Protein AF-A0A6C0BMS4-F1 (afdb_monomer_lite)

Structure (mmCIF, N/CA/C/O backbone):
data_AF-A0A6C0BMS4-F1
#
_entry.id   AF-A0A6C0BMS4-F1
#
loop_
_atom_site.group_PDB
_atom_site.id
_atom_site.type_symbol
_atom_site.label_atom_id
_atom_site.label_alt_id
_atom_site.label_comp_id
_atom_site.label_asym_id
_atom_site.label_entity_id
_atom_site.label_seq_id
_atom_site.pdbx_PDB_ins_code
_atom_site.Cartn_x
_atom_site.Cartn_y
_atom_site.Cartn_z
_atom_site.occupancy
_atom_site.B_iso_or_equiv
_atom_site.auth_seq_id
_atom_site.auth_comp_id
_atom_site.auth_asym_id
_atom_site.auth_atom_id
_atom_site.pdbx_PDB_model_num
ATOM 1 N N . MET A 1 1 ? -3.080 29.570 -21.888 1.00 62.62 1 MET A N 1
ATOM 2 C CA . MET A 1 1 ? -2.506 29.713 -20.534 1.00 62.62 1 MET A CA 1
ATOM 3 C C . MET A 1 1 ? -2.560 28.338 -19.907 1.00 62.62 1 MET A C 1
ATOM 5 O O . MET A 1 1 ? -3.623 27.737 -19.985 1.00 62.62 1 MET A O 1
ATOM 9 N N . SER A 1 2 ? -1.445 27.821 -19.390 1.00 79.06 2 SER A N 1
ATOM 10 C CA . SER A 1 2 ? -1.466 26.581 -18.609 1.00 79.06 2 SER A CA 1
ATOM 11 C C . SER A 1 2 ? -2.164 26.835 -17.273 1.00 79.06 2 SER A C 1
ATOM 13 O O . SER A 1 2 ? -2.069 27.937 -16.723 1.00 79.06 2 SER A O 1
ATOM 15 N N . LEU A 1 3 ? -2.900 25.841 -16.778 1.00 85.25 3 LEU A N 1
ATOM 16 C CA . LEU A 1 3 ? -3.499 25.912 -15.448 1.00 85.25 3 LEU A CA 1
ATOM 17 C C . LEU A 1 3 ? -2.387 25.946 -14.376 1.00 85.25 3 LEU A C 1
ATOM 19 O O . LEU A 1 3 ? -1.331 25.338 -14.582 1.00 85.25 3 LEU A O 1
ATOM 23 N N . PRO A 1 4 ? -2.593 26.651 -13.248 1.00 90.62 4 PRO A N 1
ATOM 24 C CA . PRO A 1 4 ? -1.702 26.582 -12.090 1.00 90.62 4 PRO A CA 1
ATOM 25 C C . PRO A 1 4 ? -1.466 25.136 -11.640 1.00 90.62 4 PRO A C 1
ATOM 27 O O . PRO A 1 4 ? -2.403 24.338 -11.618 1.00 90.62 4 PRO A O 1
ATOM 30 N N . GLN A 1 5 ? -0.228 24.802 -11.270 1.00 86.62 5 GLN A N 1
ATOM 31 C CA . GLN A 1 5 ? 0.142 23.441 -10.864 1.00 86.62 5 GLN A CA 1
ATOM 32 C C . GLN A 1 5 ? -0.600 23.007 -9.595 1.00 86.62 5 GLN A C 1
ATOM 34 O O . GLN A 1 5 ? -0.975 21.846 -9.494 1.00 86.62 5 GLN A O 1
ATOM 39 N N . GLU A 1 6 ? -0.892 23.950 -8.696 1.00 81.38 6 GLU A N 1
ATOM 40 C CA . GLU A 1 6 ? -1.729 23.772 -7.505 1.00 81.38 6 GLU A CA 1
ATOM 41 C C . GLU A 1 6 ? -3.093 23.191 -7.888 1.00 81.38 6 GLU A C 1
ATOM 43 O O . GLU A 1 6 ? -3.509 22.166 -7.365 1.00 81.38 6 GLU A O 1
ATOM 48 N N . LEU A 1 7 ? -3.766 23.819 -8.857 1.00 75.62 7 LEU A N 1
ATOM 49 C CA . LEU A 1 7 ? -5.095 23.404 -9.304 1.00 75.62 7 LEU A CA 1
ATOM 50 C C . LEU A 1 7 ? -5.049 22.079 -10.062 1.00 75.62 7 LEU A C 1
ATOM 52 O O . LEU A 1 7 ? -5.976 21.282 -9.954 1.00 75.62 7 LEU A O 1
ATOM 56 N N . LEU A 1 8 ? -3.981 21.825 -10.821 1.00 80.06 8 LEU A N 1
ATOM 57 C CA . LEU A 1 8 ? -3.786 20.538 -11.486 1.00 80.06 8 LEU A CA 1
ATOM 58 C C . LEU A 1 8 ? -3.565 19.413 -10.467 1.00 80.06 8 LEU A C 1
ATOM 60 O O . LEU A 1 8 ? -4.180 18.356 -10.585 1.00 80.06 8 LEU A O 1
ATOM 64 N N . PHE A 1 9 ? -2.747 19.659 -9.445 1.00 76.25 9 PHE A N 1
ATOM 65 C CA . PHE A 1 9 ? -2.512 18.742 -8.333 1.00 76.25 9 PHE A CA 1
ATOM 66 C C . PHE A 1 9 ? -3.796 18.492 -7.537 1.00 76.25 9 PHE A C 1
ATOM 68 O O . PHE A 1 9 ? -4.100 17.345 -7.222 1.00 76.25 9 PHE A O 1
ATOM 75 N N . GLU A 1 10 ? -4.592 19.538 -7.295 1.00 67.94 10 GLU A N 1
ATOM 76 C CA . GLU A 1 10 ? -5.893 19.417 -6.638 1.00 67.94 10 GLU A CA 1
ATOM 77 C C . GLU A 1 10 ? -6.922 18.665 -7.494 1.00 67.94 10 GLU A C 1
ATOM 79 O O . GLU A 1 10 ? -7.690 17.851 -6.992 1.00 67.94 10 GLU A O 1
ATOM 84 N N . SER A 1 11 ? -6.939 18.887 -8.808 1.00 67.06 11 SER A N 1
ATOM 85 C CA . SER A 1 11 ? -7.838 18.160 -9.713 1.00 67.06 11 SER A CA 1
ATOM 86 C C . SER A 1 11 ? -7.509 16.668 -9.781 1.00 67.06 11 SER A C 1
ATOM 88 O O . SER A 1 11 ? -8.418 15.839 -9.821 1.00 67.06 11 SER A O 1
ATOM 90 N N . ALA A 1 12 ? -6.220 16.328 -9.685 1.00 66.81 12 ALA A N 1
ATOM 91 C CA . ALA A 1 12 ? -5.728 14.956 -9.657 1.00 66.81 12 ALA A CA 1
ATOM 92 C C . ALA A 1 12 ? -6.202 14.178 -8.409 1.00 66.81 12 ALA A C 1
ATOM 94 O O . ALA A 1 12 ? -6.084 12.960 -8.363 1.00 66.81 12 ALA A O 1
ATOM 95 N N . MET A 1 13 ? -6.768 14.863 -7.407 1.00 58.00 13 MET A N 1
ATOM 96 C CA . MET A 1 13 ? -7.369 14.244 -6.220 1.00 58.00 13 MET A CA 1
ATOM 97 C C . MET A 1 13 ? -8.725 13.584 -6.489 1.00 58.00 13 MET A C 1
ATOM 99 O O . MET A 1 13 ? -9.197 12.808 -5.662 1.00 58.00 13 MET A O 1
ATOM 103 N N . TYR A 1 14 ? -9.387 13.950 -7.588 1.00 57.97 14 TYR A N 1
ATOM 104 C CA . TYR A 1 14 ? -10.761 13.541 -7.896 1.00 57.97 14 TYR A CA 1
ATOM 105 C C . TYR A 1 14 ? -10.845 12.646 -9.140 1.00 57.97 14 TYR A C 1
ATOM 107 O O . TYR A 1 14 ? -11.939 12.412 -9.653 1.00 57.97 14 TYR A O 1
ATOM 115 N N . GLY A 1 15 ? -9.705 12.172 -9.649 1.00 59.16 15 GLY A N 1
ATOM 116 C CA . GLY A 1 15 ? -9.635 11.358 -10.856 1.00 59.16 15 GLY A CA 1
ATOM 117 C C . GLY A 1 15 ? -8.235 11.346 -11.456 1.00 59.16 15 GLY A C 1
ATOM 118 O O . GLY A 1 15 ? -7.237 11.231 -10.745 1.00 59.16 15 GLY A O 1
ATOM 119 N N . GLU A 1 16 ? -8.161 11.469 -12.777 1.00 61.59 16 GLU A N 1
ATOM 120 C CA . GLU A 1 16 ? -6.898 11.357 -13.496 1.00 61.59 16 GLU A CA 1
ATOM 121 C C . GLU A 1 16 ? -5.985 12.579 -13.284 1.00 61.59 16 GLU A C 1
ATOM 123 O O . GLU A 1 16 ? -6.417 13.735 -13.317 1.00 61.59 16 GLU A O 1
ATOM 128 N N . ALA A 1 17 ? -4.689 12.329 -13.094 1.00 67.56 17 ALA A N 1
ATOM 129 C CA . ALA A 1 17 ? -3.662 13.352 -13.069 1.00 67.56 17 ALA A CA 1
ATOM 130 C C . ALA A 1 17 ? -3.564 14.020 -14.442 1.00 67.56 17 ALA A C 1
ATOM 132 O O . ALA A 1 17 ? -3.258 13.384 -15.451 1.00 67.56 17 ALA A O 1
ATOM 133 N N . HIS A 1 18 ? -3.784 15.332 -14.470 1.00 76.94 18 HIS A N 1
ATOM 134 C CA . HIS A 1 18 ? -3.669 16.102 -15.700 1.00 76.94 18 HIS A CA 1
ATOM 135 C C . HIS A 1 18 ? -2.239 15.999 -16.272 1.00 76.94 18 HIS A C 1
ATOM 137 O O . HIS A 1 18 ? -1.277 16.137 -15.510 1.00 76.94 18 HIS A O 1
ATOM 143 N N . PRO A 1 19 ? -2.054 15.827 -17.596 1.00 77.19 19 PRO A N 1
ATOM 144 C CA . PRO A 1 19 ? -0.730 15.638 -18.201 1.00 77.19 19 PRO A CA 1
ATOM 145 C C . PRO A 1 19 ? 0.236 16.803 -17.937 1.00 77.19 19 PRO A C 1
ATOM 147 O O . PRO A 1 19 ? 1.436 16.590 -17.784 1.00 77.19 19 PRO A O 1
ATOM 150 N N . ASP A 1 20 ? -0.293 18.023 -17.811 1.00 82.69 20 ASP A N 1
ATOM 151 C CA . ASP A 1 20 ? 0.502 19.221 -17.503 1.00 82.69 20 ASP A CA 1
ATOM 152 C C . ASP A 1 20 ? 0.971 19.309 -16.035 1.00 82.69 20 ASP A C 1
ATOM 154 O O . ASP A 1 20 ? 1.721 20.226 -15.691 1.00 82.69 20 ASP A O 1
ATOM 158 N N . LEU A 1 21 ? 0.536 18.406 -15.145 1.00 82.88 21 LEU A N 1
ATOM 159 C CA . LEU A 1 21 ? 1.024 18.351 -13.767 1.00 82.88 21 LEU A CA 1
ATOM 160 C C . LEU A 1 21 ? 2.456 17.810 -13.753 1.00 82.88 21 LEU A C 1
ATOM 162 O O . LEU A 1 21 ? 2.701 16.640 -14.047 1.00 82.88 21 LEU A O 1
ATOM 166 N N . SER A 1 22 ? 3.420 18.647 -13.393 1.00 85.62 22 SER A N 1
ATOM 167 C CA . SER A 1 22 ? 4.829 18.263 -13.401 1.00 85.62 22 SER A CA 1
ATOM 168 C C . SER A 1 22 ? 5.176 17.324 -12.244 1.00 85.62 22 SER A C 1
ATOM 170 O O . SER A 1 22 ? 4.766 17.537 -11.100 1.00 85.62 22 SER A O 1
ATOM 172 N N . ALA A 1 23 ? 6.004 16.312 -12.519 1.00 80.88 23 ALA A N 1
ATOM 173 C CA . ALA A 1 23 ? 6.568 15.459 -11.475 1.00 80.88 23 ALA A CA 1
ATOM 174 C C . ALA A 1 23 ? 7.312 16.264 -10.402 1.00 80.88 23 ALA A C 1
ATOM 176 O O . ALA A 1 23 ? 7.206 15.953 -9.220 1.00 80.88 23 ALA A O 1
ATOM 177 N N . GLN A 1 24 ? 8.013 17.331 -10.798 1.00 84.00 24 GLN A N 1
ATOM 178 C CA . GLN A 1 24 ? 8.722 18.204 -9.865 1.00 84.00 24 GLN A CA 1
ATOM 179 C C . GLN A 1 24 ? 7.769 18.878 -8.867 1.00 84.00 24 GLN A C 1
ATOM 181 O O . GLN A 1 24 ? 8.067 18.919 -7.678 1.00 84.00 24 GLN A O 1
ATOM 186 N N . TYR A 1 25 ? 6.597 19.337 -9.313 1.00 84.19 25 TYR A N 1
ATOM 187 C CA . TYR A 1 25 ? 5.605 19.903 -8.401 1.00 84.19 25 TYR A CA 1
ATOM 188 C C . TYR A 1 25 ? 5.077 18.858 -7.410 1.00 84.19 25 TYR A C 1
ATOM 190 O O . TYR A 1 25 ? 4.975 19.141 -6.221 1.00 84.19 25 TYR A O 1
ATOM 198 N N . ILE A 1 26 ? 4.810 17.631 -7.875 1.00 77.06 26 ILE A N 1
ATOM 199 C CA . ILE A 1 26 ? 4.386 16.517 -7.009 1.00 77.06 26 ILE A CA 1
ATOM 200 C C . ILE A 1 26 ? 5.458 16.230 -5.949 1.00 77.06 26 ILE A C 1
ATOM 202 O O . ILE A 1 26 ? 5.144 16.120 -4.767 1.00 77.06 26 ILE A O 1
ATOM 206 N N . VAL A 1 27 ? 6.730 16.162 -6.355 1.00 76.88 27 VAL A N 1
ATOM 207 C CA . VAL A 1 27 ? 7.883 15.995 -5.453 1.00 76.88 27 VAL A CA 1
ATOM 208 C C . VAL A 1 27 ? 7.897 17.068 -4.368 1.00 76.88 27 VAL A C 1
ATOM 210 O O . VAL A 1 27 ? 8.024 16.746 -3.185 1.00 76.88 27 VAL A O 1
ATOM 213 N N . ASP A 1 28 ? 7.787 18.332 -4.763 1.00 78.75 28 ASP A N 1
ATOM 214 C CA . ASP A 1 28 ? 7.913 19.462 -3.847 1.00 78.75 28 ASP A CA 1
ATOM 215 C C . ASP A 1 28 ? 6.705 19.554 -2.905 1.00 78.75 28 ASP A C 1
ATOM 217 O O . ASP A 1 28 ? 6.880 19.744 -1.698 1.00 78.75 28 ASP A O 1
ATOM 221 N N . ALA A 1 29 ? 5.496 19.307 -3.418 1.00 76.06 29 ALA A N 1
ATOM 222 C CA . ALA A 1 29 ? 4.280 19.210 -2.618 1.00 76.06 29 ALA A CA 1
ATOM 223 C C . ALA A 1 29 ? 4.387 18.093 -1.565 1.00 76.06 29 ALA A C 1
ATOM 225 O O . ALA A 1 29 ? 4.149 18.341 -0.383 1.00 76.06 29 ALA A O 1
ATOM 226 N N . MET A 1 30 ? 4.844 16.896 -1.941 1.00 71.31 30 MET A N 1
ATOM 227 C CA . MET A 1 30 ? 5.026 15.783 -1.001 1.00 71.31 30 MET A CA 1
ATOM 228 C C . MET A 1 30 ? 6.086 16.073 0.065 1.00 71.31 30 MET A C 1
ATOM 230 O O . MET A 1 30 ? 5.850 15.838 1.250 1.00 71.31 30 MET A O 1
ATOM 234 N N . LYS A 1 31 ? 7.226 16.658 -0.321 1.00 71.88 31 LYS A N 1
ATOM 235 C CA . LYS A 1 31 ? 8.275 17.064 0.630 1.00 71.88 31 LYS A CA 1
ATOM 236 C C . LYS A 1 31 ? 7.818 18.157 1.594 1.00 71.88 31 LYS A C 1
ATOM 238 O O . LYS A 1 31 ? 8.314 18.225 2.715 1.00 71.88 31 LYS A O 1
ATOM 243 N N . SER A 1 32 ? 6.897 19.023 1.168 1.00 67.19 32 SER A N 1
ATOM 244 C CA . SER A 1 32 ? 6.313 20.051 2.037 1.00 67.19 32 SER A CA 1
ATOM 245 C C . SER A 1 32 ? 5.410 19.455 3.123 1.00 67.19 32 SER A C 1
ATOM 247 O O . SER A 1 32 ? 5.363 19.977 4.236 1.00 67.19 32 SER A O 1
ATOM 249 N N . ILE A 1 33 ? 4.741 18.339 2.815 1.00 63.09 33 ILE A N 1
ATOM 250 C CA . ILE A 1 33 ? 3.884 17.597 3.746 1.00 63.09 33 ILE A CA 1
ATOM 251 C C . ILE A 1 33 ? 4.745 16.776 4.711 1.00 63.09 33 ILE A C 1
ATOM 253 O O . ILE A 1 33 ? 4.445 16.690 5.902 1.00 63.09 33 ILE A O 1
ATOM 257 N N . ASP A 1 34 ? 5.815 16.166 4.204 1.00 57.75 34 ASP A N 1
ATOM 258 C CA . ASP A 1 34 ? 6.738 15.356 4.988 1.00 57.75 34 ASP A CA 1
ATOM 259 C C . ASP A 1 34 ? 8.178 15.512 4.464 1.00 57.75 34 ASP A C 1
ATOM 261 O O . ASP A 1 34 ? 8.557 14.925 3.449 1.00 57.75 34 ASP A O 1
ATOM 265 N N . PRO A 1 35 ? 9.014 16.315 5.147 1.00 64.12 35 PRO A N 1
ATOM 266 C CA . PRO A 1 35 ? 10.393 16.563 4.726 1.00 64.12 35 PRO A CA 1
ATOM 267 C C . PRO A 1 35 ? 11.281 15.315 4.752 1.00 64.12 35 PRO A C 1
ATOM 269 O O . PRO A 1 35 ? 12.305 15.282 4.072 1.00 64.12 35 PRO A O 1
ATOM 272 N N . ASN A 1 36 ? 10.890 14.302 5.532 1.00 56.50 36 ASN A N 1
ATOM 273 C CA . ASN A 1 36 ? 11.563 13.010 5.620 1.00 56.50 36 ASN A CA 1
ATOM 274 C C . ASN A 1 36 ? 10.836 11.942 4.799 1.00 56.50 36 ASN A C 1
ATOM 276 O O . ASN A 1 36 ? 11.098 10.755 5.003 1.00 56.50 36 ASN A O 1
ATOM 280 N N . PHE A 1 37 ? 9.933 12.345 3.895 1.00 55.06 37 PHE A N 1
ATOM 281 C CA . PHE A 1 37 ? 9.235 11.451 2.985 1.00 55.06 37 PHE A CA 1
ATOM 282 C C . PHE A 1 37 ? 10.253 10.789 2.063 1.00 55.06 37 PHE A C 1
ATOM 284 O O . PHE A 1 37 ? 10.572 11.257 0.967 1.00 55.06 37 PHE A O 1
ATOM 291 N N . ASN A 1 38 ? 10.792 9.678 2.550 1.00 59.31 38 ASN A N 1
ATOM 292 C CA . ASN A 1 38 ? 11.345 8.642 1.717 1.00 59.31 38 ASN A CA 1
ATOM 293 C C . ASN A 1 38 ? 10.228 8.255 0.753 1.00 59.31 38 ASN A C 1
ATOM 295 O O . ASN A 1 38 ? 9.115 8.042 1.226 1.00 59.31 38 ASN A O 1
ATOM 299 N N . TRP A 1 39 ? 10.505 8.260 -0.552 1.00 56.62 39 TRP A N 1
ATOM 300 C CA . TRP A 1 39 ? 9.552 8.026 -1.638 1.00 56.62 39 TRP A CA 1
ATOM 301 C C . TRP A 1 39 ? 8.802 6.760 -1.339 1.00 56.62 39 TRP A C 1
ATOM 303 O O . TRP A 1 39 ? 9.336 5.671 -1.509 1.00 56.62 39 TRP A O 1
ATOM 313 N N . SER A 1 40 ? 7.641 6.952 -0.724 1.00 60.06 40 SER A N 1
ATOM 314 C CA . SER A 1 40 ? 7.144 6.037 0.291 1.00 60.06 40 SER A CA 1
ATOM 315 C C . SER A 1 40 ? 7.181 4.633 -0.243 1.00 60.06 40 SER A C 1
ATOM 317 O O . SER A 1 40 ? 6.768 4.434 -1.376 1.00 60.06 40 SER A O 1
ATOM 319 N N . PHE A 1 41 ? 7.659 3.695 0.567 1.00 68.00 41 PHE A N 1
ATOM 320 C CA . PHE A 1 41 ? 7.703 2.266 0.280 1.00 68.00 41 PHE A CA 1
ATOM 321 C C . PHE A 1 41 ? 6.632 1.760 -0.726 1.00 68.00 41 PHE A C 1
ATOM 323 O O . PHE A 1 41 ? 7.041 1.082 -1.661 1.00 68.00 41 PHE A O 1
ATOM 330 N N . PRO A 1 42 ? 5.337 2.153 -0.660 1.00 62.81 42 PRO A N 1
ATOM 331 C CA . PRO A 1 42 ? 4.342 1.850 -1.702 1.00 62.81 42 PRO A CA 1
ATOM 332 C C . PRO A 1 42 ? 4.714 2.228 -3.152 1.00 62.81 42 PRO A C 1
ATOM 334 O O . PRO A 1 42 ? 4.459 1.468 -4.074 1.00 62.81 42 PRO A O 1
ATOM 337 N N . LEU A 1 43 ? 5.354 3.373 -3.384 1.00 68.44 43 LEU A N 1
ATOM 338 C CA . LEU A 1 43 ? 5.800 3.836 -4.703 1.00 68.44 43 LEU A CA 1
ATOM 339 C C . LEU A 1 43 ? 7.004 3.058 -5.211 1.00 68.44 43 LEU A C 1
ATOM 341 O O . LEU A 1 43 ? 7.094 2.774 -6.400 1.00 68.44 43 LEU A O 1
ATOM 345 N N . ILE A 1 44 ? 7.925 2.707 -4.311 1.00 73.25 44 ILE A N 1
ATOM 346 C CA . ILE A 1 44 ? 9.053 1.827 -4.629 1.00 73.25 44 ILE A CA 1
ATOM 347 C C . ILE A 1 44 ? 8.528 0.434 -4.963 1.00 73.25 44 ILE A C 1
ATOM 349 O O . ILE A 1 44 ? 8.955 -0.152 -5.953 1.00 73.25 44 ILE A O 1
ATOM 353 N N . VAL A 1 45 ? 7.588 -0.077 -4.166 1.00 74.88 45 VAL A N 1
ATOM 354 C CA . VAL A 1 45 ? 6.886 -1.335 -4.420 1.00 74.88 45 VAL A CA 1
ATOM 355 C C . VAL A 1 45 ? 6.248 -1.292 -5.803 1.00 74.88 45 VAL A C 1
ATOM 357 O O . VAL A 1 45 ? 6.580 -2.139 -6.620 1.00 74.88 45 VAL A O 1
ATOM 360 N N . GLU A 1 46 ? 5.439 -0.280 -6.120 1.00 74.62 46 GLU A N 1
ATOM 361 C CA . GLU A 1 46 ? 4.755 -0.184 -7.416 1.00 74.62 46 GLU A CA 1
ATOM 362 C C . GLU A 1 46 ? 5.734 -0.023 -8.593 1.00 74.62 46 GLU A C 1
ATOM 364 O O . GLU A 1 46 ? 5.583 -0.629 -9.661 1.00 74.62 46 GLU A O 1
ATOM 369 N N . TYR A 1 47 ? 6.800 0.752 -8.391 1.00 77.12 47 TYR A N 1
ATOM 370 C CA . TYR A 1 47 ? 7.856 0.914 -9.381 1.00 77.12 47 TYR A CA 1
ATOM 371 C C . TYR A 1 47 ? 8.567 -0.417 -9.657 1.00 77.12 47 TYR A C 1
ATOM 373 O O . TYR A 1 47 ? 8.775 -0.779 -10.818 1.00 77.12 47 TYR A O 1
ATOM 381 N N . VAL A 1 48 ? 8.919 -1.174 -8.612 1.00 78.69 48 VAL A N 1
ATOM 382 C CA . VAL A 1 48 ? 9.521 -2.508 -8.748 1.00 78.69 48 VAL A CA 1
ATOM 383 C C . VAL A 1 48 ? 8.525 -3.482 -9.367 1.00 78.69 48 VAL A C 1
ATOM 385 O O . VAL A 1 48 ? 8.904 -4.218 -10.275 1.00 78.69 48 VAL A O 1
ATOM 388 N N . MET A 1 49 ? 7.256 -3.434 -8.955 1.00 77.31 49 MET A N 1
ATOM 389 C CA . MET A 1 49 ? 6.184 -4.268 -9.497 1.00 77.31 49 MET A CA 1
ATOM 390 C C . MET A 1 49 ? 6.041 -4.113 -11.009 1.00 77.31 49 MET A C 1
ATOM 392 O O . MET A 1 49 ? 5.720 -5.063 -11.719 1.00 77.31 49 MET A O 1
ATOM 396 N N . THR A 1 50 ? 6.332 -2.915 -11.503 1.00 74.56 50 THR A N 1
ATOM 397 C CA . THR A 1 50 ? 6.298 -2.617 -12.928 1.00 74.56 50 THR A CA 1
ATOM 398 C C . THR A 1 50 ? 7.556 -3.058 -13.656 1.00 74.56 50 THR A C 1
ATOM 400 O O . THR A 1 50 ? 7.468 -3.640 -14.739 1.00 74.56 50 THR A O 1
ATOM 403 N N . ASN A 1 51 ? 8.723 -2.701 -13.125 1.00 78.38 51 ASN A N 1
ATOM 404 C CA . ASN A 1 51 ? 9.978 -2.821 -13.863 1.00 78.38 51 ASN A CA 1
ATOM 405 C C . ASN A 1 51 ? 10.625 -4.204 -13.708 1.00 78.38 51 ASN A C 1
ATOM 407 O O . ASN A 1 51 ? 11.490 -4.565 -14.503 1.00 78.38 51 ASN A O 1
ATOM 411 N N . ASN A 1 52 ? 10.206 -4.998 -12.719 1.00 83.88 52 ASN A N 1
ATOM 412 C CA . ASN A 1 52 ? 10.642 -6.378 -12.566 1.00 83.88 52 ASN A CA 1
ATOM 413 C C . ASN A 1 52 ? 9.727 -7.338 -13.336 1.00 83.88 52 ASN A C 1
ATOM 415 O O . ASN A 1 52 ? 8.515 -7.365 -13.131 1.00 83.88 52 ASN A O 1
ATOM 419 N N . GLN A 1 53 ? 10.323 -8.178 -14.185 1.00 82.12 53 GLN A N 1
ATOM 420 C CA . GLN A 1 53 ? 9.575 -9.090 -15.048 1.00 82.12 53 GLN A CA 1
ATOM 421 C C . GLN A 1 53 ? 8.753 -10.126 -14.266 1.00 82.12 53 GLN A C 1
ATOM 423 O O . GLN A 1 53 ? 7.635 -10.432 -14.672 1.00 82.12 53 GLN A O 1
ATOM 428 N N . ILE A 1 54 ? 9.263 -10.646 -13.145 1.00 81.19 54 ILE A N 1
ATOM 429 C CA . ILE A 1 54 ? 8.516 -11.592 -12.304 1.00 81.19 54 ILE A CA 1
ATOM 430 C C . ILE A 1 54 ? 7.320 -10.899 -11.676 1.00 81.19 54 ILE A C 1
ATOM 432 O O . ILE A 1 54 ? 6.202 -11.399 -11.784 1.00 81.19 54 ILE A O 1
ATOM 436 N N . CYS A 1 55 ? 7.543 -9.740 -11.056 1.00 81.06 55 CYS A N 1
ATOM 437 C CA . CYS A 1 55 ? 6.465 -8.980 -10.447 1.00 81.06 55 CYS A CA 1
ATOM 438 C C . CYS A 1 55 ? 5.367 -8.627 -11.445 1.00 81.06 55 CYS A C 1
ATOM 440 O O . CYS A 1 55 ? 4.187 -8.781 -11.138 1.00 81.06 55 CYS A O 1
ATOM 442 N N . LYS A 1 56 ? 5.760 -8.217 -12.653 1.00 81.31 56 LYS A N 1
ATOM 443 C CA . LYS A 1 56 ? 4.828 -7.919 -13.730 1.00 81.31 56 LYS A CA 1
ATOM 444 C C . LYS A 1 56 ? 4.024 -9.150 -14.134 1.00 81.31 56 LYS A C 1
ATOM 446 O O . LYS A 1 56 ? 2.808 -9.062 -14.204 1.00 81.31 56 LYS A O 1
ATOM 451 N N . THR A 1 57 ? 4.673 -10.298 -14.335 1.00 81.38 57 THR A N 1
ATOM 452 C CA . THR A 1 57 ? 3.974 -11.545 -14.670 1.00 81.38 57 THR A CA 1
ATOM 453 C C . THR A 1 57 ? 2.972 -11.946 -13.586 1.00 81.38 57 THR A C 1
ATOM 455 O O . THR A 1 57 ? 1.847 -12.313 -13.912 1.00 81.38 57 THR A O 1
ATOM 458 N N . VAL A 1 58 ? 3.353 -11.854 -12.306 1.00 77.25 58 VAL A N 1
ATOM 459 C CA . VAL A 1 58 ? 2.431 -12.131 -11.194 1.00 77.25 58 VAL A CA 1
ATOM 460 C C . VAL A 1 58 ? 1.260 -11.152 -11.229 1.00 77.25 58 VAL A C 1
ATOM 462 O O . VAL A 1 58 ? 0.118 -11.591 -11.232 1.00 77.25 58 VAL A O 1
ATOM 465 N N . ARG A 1 59 ? 1.523 -9.844 -11.328 1.00 78.19 59 ARG A N 1
ATOM 466 C CA . ARG A 1 59 ? 0.479 -8.812 -11.392 1.00 78.19 59 ARG A CA 1
ATOM 467 C C . ARG A 1 59 ? -0.484 -9.035 -12.551 1.00 78.19 59 ARG A C 1
ATOM 469 O O . ARG A 1 59 ? -1.688 -9.003 -12.343 1.00 78.19 59 ARG A O 1
ATOM 476 N N . ASP A 1 60 ? 0.029 -9.257 -13.755 1.00 79.56 60 ASP A N 1
ATOM 477 C CA . ASP A 1 60 ? -0.797 -9.431 -14.949 1.00 79.56 60 ASP A CA 1
ATOM 478 C C . ASP A 1 60 ? -1.689 -10.675 -14.792 1.00 79.56 60 ASP A C 1
ATOM 480 O O . ASP A 1 60 ? -2.889 -10.616 -15.055 1.00 79.56 60 ASP A O 1
ATOM 484 N N . ARG A 1 61 ? -1.145 -11.766 -14.235 1.00 72.50 61 ARG A N 1
ATOM 485 C CA . ARG A 1 61 ? -1.919 -12.979 -13.951 1.00 72.50 61 ARG A CA 1
ATOM 486 C C . ARG A 1 61 ? -2.999 -12.758 -12.894 1.00 72.50 61 ARG A C 1
ATOM 488 O O . ARG A 1 61 ? -4.119 -13.232 -13.058 1.00 72.50 61 ARG A O 1
ATOM 495 N N . MET A 1 62 ? -2.669 -12.002 -11.853 1.00 68.56 62 MET A N 1
ATOM 496 C CA . MET A 1 62 ? -3.604 -11.596 -10.806 1.00 68.56 62 MET A CA 1
ATOM 497 C C . MET A 1 62 ? -4.739 -10.720 -11.341 1.00 68.56 62 MET A C 1
ATOM 499 O O . MET A 1 62 ? -5.874 -10.842 -10.894 1.00 68.56 62 MET A O 1
ATOM 503 N N . MET A 1 63 ? -4.451 -9.855 -12.315 1.00 69.50 63 MET A N 1
ATOM 504 C CA . MET A 1 63 ? -5.459 -9.019 -12.970 1.00 69.50 63 MET A CA 1
ATOM 505 C C . MET A 1 63 ? -6.361 -9.822 -13.918 1.00 69.50 63 MET A C 1
ATOM 507 O O . MET A 1 63 ? -7.529 -9.478 -14.086 1.00 69.50 63 MET A O 1
ATOM 511 N N . GLU A 1 64 ? -5.839 -10.880 -14.545 1.00 74.81 64 GLU A N 1
ATOM 512 C CA . GLU A 1 64 ? -6.621 -11.791 -15.391 1.00 74.81 64 GLU A CA 1
ATOM 513 C C . GLU A 1 64 ? -7.530 -12.720 -14.577 1.00 74.81 64 GLU A C 1
ATOM 515 O O . GLU A 1 64 ? -8.638 -13.037 -15.015 1.00 74.81 64 GLU A O 1
ATOM 520 N N . ASN A 1 65 ? -7.065 -13.168 -13.410 1.00 70.31 65 ASN A N 1
ATOM 521 C CA . ASN A 1 65 ? -7.802 -14.052 -12.519 1.00 70.31 65 ASN A CA 1
ATOM 522 C C . ASN A 1 65 ? -7.492 -13.708 -11.056 1.00 70.31 65 ASN A C 1
ATOM 524 O O . ASN A 1 65 ? -6.457 -14.106 -10.522 1.00 70.31 65 ASN A O 1
ATOM 528 N N . CYS A 1 66 ? -8.416 -13.000 -10.401 1.00 59.00 66 CYS A N 1
ATOM 529 C CA . CYS A 1 66 ? -8.273 -12.585 -9.003 1.00 59.00 66 CYS A CA 1
ATOM 530 C C . CYS A 1 66 ? -8.115 -13.764 -8.025 1.00 59.00 66 CYS A C 1
ATOM 532 O O . CYS A 1 66 ? -7.559 -13.568 -6.947 1.00 59.00 66 CYS A O 1
ATOM 534 N N . ASP A 1 67 ? -8.563 -14.963 -8.414 1.00 63.31 67 ASP A N 1
ATOM 535 C CA . ASP A 1 67 ? -8.473 -16.194 -7.622 1.00 63.31 67 ASP A CA 1
ATOM 536 C C . ASP A 1 67 ? -7.342 -17.121 -8.104 1.00 63.31 67 ASP A C 1
ATOM 538 O O . ASP A 1 67 ? -7.328 -18.303 -7.764 1.00 63.31 67 ASP A O 1
ATOM 542 N N . ALA A 1 68 ? -6.408 -16.621 -8.925 1.00 66.38 68 ALA A N 1
ATOM 543 C CA . ALA A 1 68 ? -5.296 -17.424 -9.426 1.00 66.38 68 ALA A CA 1
ATOM 544 C C . ALA A 1 68 ? -4.493 -18.024 -8.268 1.00 66.38 68 ALA A C 1
ATOM 546 O O . ALA A 1 68 ? -3.952 -17.304 -7.428 1.00 66.38 68 ALA A O 1
ATOM 547 N N . ASN A 1 69 ? -4.359 -19.346 -8.254 1.00 74.12 69 ASN A N 1
ATOM 548 C CA . ASN A 1 69 ? -3.592 -20.051 -7.242 1.00 74.12 69 ASN A CA 1
ATOM 549 C C . ASN A 1 69 ? -2.125 -20.167 -7.685 1.00 74.12 69 ASN A C 1
ATOM 551 O O . ASN A 1 69 ? -1.739 -21.092 -8.399 1.00 74.12 69 ASN A O 1
ATOM 555 N N . LEU A 1 70 ? -1.292 -19.194 -7.312 1.00 75.00 70 LEU A N 1
ATOM 556 C CA . LEU A 1 70 ? 0.103 -19.110 -7.751 1.00 75.00 70 LEU A CA 1
ATOM 557 C C . LEU A 1 70 ? 1.079 -19.575 -6.670 1.00 75.00 70 LEU A C 1
ATOM 559 O O . LEU A 1 70 ? 1.148 -19.010 -5.585 1.00 75.00 70 LEU A O 1
ATOM 563 N N . LYS A 1 71 ? 1.953 -20.530 -6.988 1.00 77.12 71 LYS A N 1
ATOM 564 C CA . LYS A 1 71 ? 3.070 -20.894 -6.107 1.00 77.12 71 LYS A CA 1
ATOM 565 C C . LYS A 1 71 ? 4.339 -20.175 -6.531 1.00 77.12 71 LYS A C 1
ATOM 567 O O . LYS A 1 71 ? 4.856 -20.409 -7.621 1.00 77.12 71 LYS A O 1
ATOM 572 N N . ILE A 1 72 ? 4.888 -19.361 -5.635 1.00 71.75 72 ILE A N 1
ATOM 573 C CA . ILE A 1 72 ? 6.219 -18.777 -5.804 1.00 71.75 72 ILE A CA 1
ATOM 574 C C . ILE A 1 72 ? 7.228 -19.674 -5.092 1.00 71.75 72 ILE A C 1
ATOM 576 O O . ILE A 1 72 ? 7.085 -19.978 -3.910 1.00 71.75 72 ILE A O 1
ATOM 580 N N . SER A 1 73 ? 8.242 -20.137 -5.819 1.00 71.12 73 SER A N 1
ATOM 581 C CA . SER A 1 73 ? 9.317 -20.960 -5.273 1.00 71.12 73 SER A CA 1
ATOM 582 C C . SER A 1 73 ? 10.669 -20.300 -5.500 1.00 71.12 73 SER A C 1
ATOM 584 O O . SER A 1 73 ? 11.014 -19.903 -6.615 1.00 71.12 73 SER A O 1
ATOM 586 N N . LEU A 1 74 ? 11.439 -20.204 -4.418 1.00 66.38 74 LEU A N 1
ATOM 587 C CA . LEU A 1 74 ? 12.808 -19.710 -4.399 1.00 66.38 74 LEU A CA 1
ATOM 588 C C . LEU A 1 74 ? 13.761 -20.901 -4.323 1.00 66.38 74 LEU A C 1
ATOM 590 O O . LEU A 1 74 ? 13.800 -21.602 -3.311 1.00 66.38 74 LEU A O 1
ATOM 594 N N . ASN A 1 75 ? 14.549 -21.134 -5.371 1.00 66.19 75 ASN A N 1
ATOM 595 C CA . ASN A 1 75 ? 15.512 -22.232 -5.397 1.00 66.19 75 ASN A CA 1
ATOM 596 C C . ASN A 1 75 ? 16.844 -21.781 -6.002 1.00 66.19 75 ASN A C 1
ATOM 598 O O . ASN A 1 75 ? 16.884 -21.319 -7.135 1.00 66.19 75 ASN A O 1
ATOM 602 N N . LEU A 1 76 ? 17.936 -21.910 -5.238 1.00 65.00 76 LEU A N 1
ATOM 603 C CA . LEU A 1 76 ? 19.316 -21.648 -5.685 1.00 65.00 76 LEU A CA 1
ATOM 604 C C . LEU A 1 76 ? 19.533 -20.284 -6.380 1.00 65.00 76 LEU A C 1
ATOM 606 O O . LEU A 1 76 ? 20.361 -20.165 -7.279 1.00 65.00 76 LEU A O 1
ATOM 610 N N . GLY A 1 77 ? 18.828 -19.240 -5.934 1.00 63.16 77 GLY A N 1
ATOM 611 C CA . GLY A 1 77 ? 18.920 -17.897 -6.522 1.00 63.16 77 GLY A CA 1
ATOM 612 C C . GLY A 1 77 ? 18.000 -17.677 -7.723 1.00 63.16 77 GLY A C 1
ATOM 613 O O . GLY A 1 77 ? 18.054 -16.615 -8.331 1.00 63.16 77 GLY A O 1
ATOM 614 N N . THR A 1 78 ? 17.138 -18.637 -8.046 1.00 69.38 78 THR A N 1
ATOM 615 C CA . THR A 1 78 ? 16.071 -18.488 -9.033 1.00 69.38 78 THR A CA 1
ATOM 616 C C . THR A 1 78 ? 14.741 -18.290 -8.311 1.00 69.38 78 THR A C 1
ATOM 618 O O . THR A 1 78 ? 14.416 -19.042 -7.389 1.00 69.38 78 THR A O 1
ATOM 621 N N . ILE A 1 79 ? 13.969 -17.290 -8.730 1.00 72.94 79 ILE A N 1
ATOM 622 C CA . ILE A 1 79 ? 12.562 -17.151 -8.341 1.00 72.94 79 ILE A CA 1
ATOM 623 C C . ILE A 1 79 ? 11.731 -17.752 -9.468 1.00 72.94 79 ILE A C 1
ATOM 625 O O . ILE A 1 79 ? 11.919 -17.391 -10.627 1.00 72.94 79 ILE A O 1
ATOM 629 N N . THR A 1 80 ? 10.827 -18.664 -9.132 1.00 76.44 80 THR A N 1
ATOM 630 C CA . THR A 1 80 ? 9.914 -19.311 -10.078 1.00 76.44 80 THR A CA 1
ATOM 631 C C . THR A 1 80 ? 8.476 -19.078 -9.657 1.00 76.44 80 THR A C 1
ATOM 633 O O . THR A 1 80 ? 8.166 -19.137 -8.470 1.00 76.44 80 THR A O 1
ATOM 636 N N . VAL A 1 81 ? 7.608 -18.812 -10.627 1.00 77.81 81 VAL A N 1
ATOM 637 C CA . VAL A 1 81 ? 6.166 -18.650 -10.424 1.00 77.81 81 VAL A CA 1
ATOM 638 C C . VAL A 1 81 ? 5.467 -19.785 -11.154 1.00 77.81 81 VAL A C 1
ATOM 640 O O . VAL A 1 81 ? 5.652 -19.945 -12.361 1.00 77.81 81 VAL A O 1
ATOM 643 N N . LEU A 1 82 ? 4.691 -20.574 -10.419 1.00 79.56 82 LEU A N 1
ATOM 644 C CA . LEU A 1 82 ? 3.947 -21.723 -10.920 1.00 79.56 82 LEU A CA 1
ATOM 645 C C . LEU A 1 82 ? 2.447 -21.453 -10.822 1.00 79.56 82 LEU A C 1
ATOM 647 O O . LEU A 1 82 ? 1.974 -21.004 -9.781 1.00 79.56 82 LEU A O 1
ATOM 651 N N . ASP A 1 83 ? 1.709 -21.777 -11.876 1.00 80.62 83 ASP A N 1
ATOM 652 C CA . ASP A 1 83 ? 0.248 -21.762 -11.882 1.00 80.62 83 ASP A CA 1
ATOM 653 C C . ASP A 1 83 ? -0.283 -23.097 -11.343 1.00 80.62 83 ASP A C 1
ATOM 655 O O . ASP A 1 83 ? -0.203 -24.122 -12.025 1.00 80.62 83 ASP A O 1
ATOM 659 N N . LEU A 1 84 ? -0.791 -23.121 -10.110 1.00 77.88 84 LEU A N 1
ATOM 660 C CA . LEU A 1 84 ? -1.313 -24.351 -9.510 1.00 77.88 84 LEU A CA 1
ATOM 661 C C . LEU A 1 84 ? -2.646 -24.781 -10.129 1.00 77.88 84 LEU A C 1
ATOM 663 O O . LEU A 1 84 ? -2.938 -25.978 -10.138 1.00 77.88 84 LEU A O 1
ATOM 667 N N . ASP A 1 85 ? -3.410 -23.849 -10.699 1.00 79.94 85 ASP A N 1
ATOM 668 C CA . ASP A 1 85 ? -4.667 -24.159 -11.383 1.00 79.94 85 ASP A CA 1
ATOM 669 C C . ASP A 1 85 ? -4.412 -24.836 -12.739 1.00 79.94 85 ASP A C 1
ATOM 671 O O . ASP A 1 85 ? -5.235 -25.618 -13.219 1.00 79.94 85 ASP A O 1
ATOM 675 N N . ASN A 1 86 ? -3.231 -24.612 -13.326 1.00 79.69 86 ASN A N 1
ATOM 676 C CA . ASN A 1 86 ? -2.802 -25.188 -14.601 1.00 79.69 86 ASN A CA 1
ATOM 677 C C . ASN A 1 86 ? -1.683 -26.235 -14.445 1.00 79.69 86 ASN A C 1
ATOM 679 O O . ASN A 1 86 ? -0.678 -26.202 -15.151 1.00 79.69 86 ASN A O 1
ATOM 683 N N . ASN A 1 87 ? -1.857 -27.211 -13.545 1.00 80.62 87 ASN A N 1
ATOM 684 C CA . ASN A 1 87 ? -0.913 -28.328 -13.336 1.00 80.62 87 ASN A CA 1
ATOM 685 C C . ASN A 1 87 ? 0.532 -27.891 -13.009 1.00 80.62 87 ASN A C 1
ATOM 687 O O . ASN A 1 87 ? 1.489 -28.548 -13.429 1.00 80.62 87 ASN A O 1
ATOM 691 N N . CYS A 1 88 ? 0.703 -26.810 -12.247 1.00 78.75 88 CYS A N 1
ATOM 692 C CA . CYS A 1 88 ? 2.007 -26.230 -11.914 1.00 78.75 88 CYS A CA 1
ATOM 693 C C . CYS A 1 88 ? 2.796 -25.758 -13.150 1.00 78.75 88 CYS A C 1
ATOM 695 O O . CYS A 1 88 ? 4.019 -25.916 -13.196 1.00 78.75 88 CYS A O 1
ATOM 697 N N . GLU A 1 89 ? 2.121 -25.200 -14.160 1.00 80.62 89 GLU A N 1
ATOM 698 C CA . GLU A 1 89 ? 2.788 -24.607 -15.322 1.00 80.62 89 GLU A CA 1
ATOM 699 C C . GLU A 1 89 ? 3.719 -23.466 -14.885 1.00 80.62 89 GLU A C 1
ATOM 701 O O . GLU A 1 89 ? 3.350 -22.610 -14.080 1.00 80.62 89 GLU A O 1
ATOM 706 N N . LEU A 1 90 ? 4.947 -23.455 -15.409 1.00 79.81 90 LEU A N 1
ATOM 707 C CA . LEU A 1 90 ? 5.907 -22.390 -15.137 1.00 79.81 90 LEU A CA 1
ATOM 708 C C . LEU A 1 90 ? 5.506 -21.124 -15.895 1.00 79.81 90 LEU A C 1
ATOM 710 O O . LEU A 1 90 ? 5.638 -21.063 -17.115 1.00 79.81 90 LEU A O 1
ATOM 714 N N . ILE A 1 91 ? 5.093 -20.098 -15.156 1.00 76.56 91 ILE A N 1
ATOM 715 C CA . ILE A 1 91 ? 4.696 -18.802 -15.718 1.00 76.56 91 ILE A CA 1
ATOM 716 C C . ILE A 1 91 ? 5.916 -17.893 -15.905 1.00 76.56 91 ILE A C 1
ATOM 718 O O . ILE A 1 91 ? 6.004 -17.140 -16.873 1.00 76.56 91 ILE A O 1
ATOM 722 N N . SER A 1 92 ? 6.872 -17.941 -14.971 1.00 77.25 92 SER A N 1
ATOM 723 C CA . SER A 1 92 ? 8.094 -17.135 -15.029 1.00 77.25 92 SER A CA 1
ATOM 724 C C . SER A 1 92 ? 9.212 -17.735 -14.185 1.00 77.25 92 SER A C 1
ATOM 726 O O . SER A 1 92 ? 8.958 -18.360 -13.153 1.00 77.25 92 SER A O 1
ATOM 728 N N . GLY A 1 93 ? 10.454 -17.523 -14.618 1.00 71.88 93 GLY A N 1
ATOM 729 C CA . GLY A 1 93 ? 11.659 -17.904 -13.895 1.00 71.88 93 GLY A CA 1
ATOM 730 C C . GLY A 1 93 ? 12.777 -16.910 -14.177 1.00 71.88 93 GLY A C 1
ATOM 731 O O . GLY A 1 93 ? 13.095 -16.679 -15.342 1.00 71.88 93 GLY A O 1
ATOM 732 N N . ASP A 1 94 ? 13.373 -16.340 -13.131 1.00 68.50 94 ASP A N 1
ATOM 733 C CA . ASP A 1 94 ? 14.500 -15.413 -13.273 1.00 68.50 94 ASP A CA 1
ATOM 734 C C . ASP A 1 94 ? 15.603 -15.712 -12.257 1.00 68.50 94 ASP A C 1
ATOM 736 O O . ASP A 1 94 ? 15.338 -16.061 -11.101 1.00 68.50 94 ASP A O 1
ATOM 740 N N . ASN A 1 95 ? 16.851 -15.575 -12.701 1.00 65.00 95 ASN A N 1
ATOM 741 C CA . ASN A 1 95 ? 18.030 -15.739 -11.862 1.00 65.00 95 ASN A CA 1
ATOM 742 C C . ASN A 1 95 ? 18.309 -14.426 -11.139 1.00 65.00 95 ASN A C 1
ATOM 744 O O . ASN A 1 95 ? 18.949 -13.523 -11.669 1.00 65.00 95 ASN A O 1
ATOM 748 N N . VAL A 1 96 ? 17.869 -14.344 -9.891 1.00 61.41 96 VAL A N 1
ATOM 749 C CA . VAL A 1 96 ? 18.010 -13.162 -9.050 1.00 61.41 96 VAL A CA 1
ATOM 750 C C . VAL A 1 96 ? 19.088 -13.429 -7.994 1.00 61.41 96 VAL A C 1
ATOM 752 O O . VAL A 1 96 ? 18.820 -13.841 -6.860 1.00 61.41 96 VAL A O 1
ATOM 755 N N . LEU A 1 97 ? 20.347 -13.175 -8.366 1.00 59.19 97 LEU A N 1
ATOM 756 C CA . LEU A 1 97 ? 21.531 -13.531 -7.571 1.00 59.19 97 LEU A CA 1
ATOM 757 C C . LEU A 1 97 ? 21.579 -12.841 -6.195 1.00 59.19 97 LEU A C 1
ATOM 759 O O . LEU A 1 97 ? 22.152 -13.399 -5.257 1.00 59.19 97 LEU A O 1
ATOM 763 N N . ARG A 1 98 ? 20.989 -11.642 -6.045 1.00 66.44 98 ARG A N 1
ATOM 764 C CA . ARG A 1 98 ? 20.971 -10.891 -4.765 1.00 66.44 98 ARG A CA 1
ATOM 765 C C . ARG A 1 98 ? 19.637 -10.249 -4.374 1.00 66.44 98 ARG A C 1
ATOM 767 O O . ARG A 1 98 ? 19.412 -10.028 -3.190 1.00 66.44 98 ARG A O 1
ATOM 774 N N . GLY A 1 99 ? 18.752 -9.979 -5.332 1.00 69.12 99 GLY A N 1
ATOM 775 C CA . GLY A 1 99 ? 17.487 -9.269 -5.103 1.00 69.12 99 GLY A CA 1
ATOM 776 C C . GLY A 1 99 ? 16.300 -10.121 -4.629 1.00 69.12 99 GLY A C 1
ATOM 777 O O . GLY A 1 99 ? 15.241 -9.566 -4.348 1.00 69.12 99 GLY A O 1
ATOM 778 N N . HIS A 1 100 ? 16.434 -11.450 -4.542 1.00 73.44 100 HIS A N 1
ATOM 779 C CA . HIS A 1 100 ? 15.274 -12.340 -4.406 1.00 73.44 100 HIS A CA 1
ATOM 780 C C . HIS A 1 100 ? 14.489 -12.153 -3.108 1.00 73.44 100 HIS A C 1
ATOM 782 O O . HIS A 1 100 ? 13.269 -12.161 -3.154 1.00 73.44 100 HIS A O 1
ATOM 788 N N . VAL A 1 101 ? 15.162 -11.896 -1.981 1.00 71.94 101 VAL A N 1
ATOM 789 C CA . VAL A 1 101 ? 14.498 -11.640 -0.685 1.00 71.94 101 VAL A CA 1
ATOM 790 C C . VAL A 1 101 ? 13.602 -10.396 -0.741 1.00 71.94 101 VAL A C 1
ATOM 792 O O . VAL A 1 101 ? 12.604 -10.309 -0.032 1.00 71.94 101 VAL A O 1
ATOM 795 N N . TYR A 1 102 ? 13.946 -9.421 -1.584 1.00 77.44 102 TYR A N 1
ATOM 796 C CA . TYR A 1 102 ? 13.180 -8.186 -1.727 1.00 77.44 102 TYR A CA 1
ATOM 797 C C . TYR A 1 102 ? 12.019 -8.347 -2.702 1.00 77.44 102 TYR A C 1
ATOM 799 O O . TYR A 1 102 ? 10.932 -7.872 -2.404 1.00 77.44 102 TYR A O 1
ATOM 807 N N . ILE A 1 103 ? 12.230 -9.040 -3.826 1.00 78.00 103 ILE A N 1
ATOM 808 C CA . ILE A 1 103 ? 11.159 -9.355 -4.784 1.00 78.00 103 ILE A CA 1
ATOM 809 C C . ILE A 1 103 ? 10.109 -10.263 -4.144 1.00 78.00 103 ILE A C 1
ATOM 811 O O . ILE A 1 103 ? 8.923 -9.971 -4.237 1.00 78.00 103 ILE A O 1
ATOM 815 N N . ASP A 1 104 ? 10.543 -11.301 -3.434 1.00 74.69 104 ASP A N 1
ATOM 816 C CA . ASP A 1 104 ? 9.671 -12.169 -2.643 1.00 74.69 104 ASP A CA 1
ATOM 817 C C . ASP A 1 104 ? 8.890 -11.370 -1.595 1.00 74.69 104 ASP A C 1
ATOM 819 O O . ASP A 1 104 ? 7.665 -11.407 -1.574 1.00 74.69 104 ASP A O 1
ATOM 823 N N . GLY A 1 105 ? 9.582 -10.537 -0.807 1.00 74.69 105 GLY A N 1
ATOM 824 C CA . GLY A 1 105 ? 8.928 -9.664 0.165 1.00 74.69 105 GLY A CA 1
ATOM 825 C C . GLY A 1 105 ? 7.888 -8.731 -0.467 1.00 74.69 105 GLY A C 1
ATOM 826 O O . GLY A 1 105 ? 6.807 -8.563 0.092 1.00 74.69 105 GLY A O 1
ATOM 827 N N . ILE A 1 106 ? 8.190 -8.139 -1.626 1.00 76.56 106 ILE A N 1
ATOM 828 C CA . ILE A 1 106 ? 7.268 -7.272 -2.375 1.00 76.56 106 ILE A CA 1
ATOM 829 C C . ILE A 1 106 ? 6.038 -8.057 -2.843 1.00 76.56 106 ILE A C 1
ATOM 831 O O . ILE A 1 106 ? 4.916 -7.586 -2.671 1.00 76.56 106 ILE A O 1
ATOM 835 N N . LEU A 1 107 ? 6.231 -9.257 -3.387 1.00 74.50 107 LEU A N 1
ATOM 836 C CA . LEU A 1 107 ? 5.140 -10.112 -3.852 1.00 74.50 107 LEU A CA 1
ATOM 837 C C . LEU A 1 107 ? 4.258 -10.585 -2.696 1.00 74.50 107 LEU A C 1
ATOM 839 O O . LEU A 1 107 ? 3.039 -10.516 -2.812 1.00 74.50 107 LEU A O 1
ATOM 843 N N . THR A 1 108 ? 4.849 -10.965 -1.562 1.00 71.19 108 THR A N 1
ATOM 844 C CA . THR A 1 108 ? 4.110 -11.248 -0.324 1.00 71.19 108 THR A CA 1
ATOM 845 C C . THR A 1 108 ? 3.330 -10.033 0.156 1.00 71.19 108 THR A C 1
ATOM 847 O O . THR A 1 108 ? 2.184 -10.177 0.574 1.00 71.19 108 THR A O 1
ATOM 850 N N . TYR A 1 109 ? 3.938 -8.846 0.128 1.00 69.56 109 TYR A N 1
ATOM 851 C CA . TYR A 1 109 ? 3.274 -7.623 0.569 1.00 69.56 109 TYR A CA 1
ATOM 852 C C . TYR A 1 109 ? 2.047 -7.302 -0.293 1.00 69.56 109 TYR A C 1
ATOM 854 O O . TYR A 1 109 ? 1.014 -6.920 0.249 1.00 69.56 109 TYR A O 1
ATOM 862 N N . MET A 1 110 ? 2.144 -7.497 -1.610 1.00 67.62 110 MET A N 1
ATOM 863 C CA . MET A 1 110 ? 1.064 -7.194 -2.552 1.00 67.62 110 MET A CA 1
ATOM 864 C C . MET A 1 110 ? -0.002 -8.297 -2.639 1.00 67.62 110 MET A C 1
ATOM 866 O O . MET A 1 110 ? -1.181 -7.988 -2.794 1.00 67.62 110 MET A O 1
ATOM 870 N N . TYR A 1 111 ? 0.391 -9.571 -2.539 1.00 70.00 111 TYR A N 1
ATOM 871 C CA . TYR A 1 111 ? -0.481 -10.734 -2.766 1.00 70.00 111 TYR A CA 1
ATOM 872 C C . TYR A 1 111 ? -0.333 -11.801 -1.664 1.00 70.00 111 TYR A C 1
ATOM 874 O O . TYR A 1 111 ? 0.071 -12.939 -1.932 1.00 70.00 111 TYR A O 1
ATOM 882 N N . PRO A 1 112 ? -0.664 -11.471 -0.404 1.00 61.31 112 PRO A N 1
ATOM 883 C CA . PRO A 1 112 ? -0.393 -12.344 0.738 1.00 61.31 112 PRO A CA 1
ATOM 884 C C . PRO A 1 112 ? -1.180 -13.663 0.718 1.00 61.31 112 PRO A C 1
ATOM 886 O O . PRO A 1 112 ? -0.706 -14.655 1.266 1.00 61.31 112 PRO A O 1
ATOM 889 N N . SER A 1 113 ? -2.361 -13.692 0.092 1.00 54.41 113 SER A N 1
ATOM 890 C CA . SER A 1 113 ? -3.288 -14.835 0.094 1.00 54.41 113 SER A CA 1
ATOM 891 C C . SER A 1 113 ? -2.898 -15.979 -0.843 1.00 54.41 113 SER A C 1
ATOM 893 O O . SER A 1 113 ? -3.474 -17.059 -0.748 1.00 54.41 113 SER A O 1
ATOM 895 N N . ILE A 1 114 ? -1.948 -15.759 -1.752 1.00 59.44 114 ILE A N 1
ATOM 896 C CA . ILE A 1 114 ? -1.792 -16.628 -2.928 1.00 59.44 114 ILE A CA 1
ATOM 897 C C . ILE A 1 114 ? -0.489 -17.412 -2.891 1.00 59.44 114 ILE A C 1
ATOM 899 O O . ILE A 1 114 ? -0.408 -18.520 -3.405 1.00 59.44 114 ILE A O 1
ATOM 903 N N . ILE A 1 115 ? 0.524 -16.897 -2.202 1.00 58.19 115 ILE A N 1
ATOM 904 C CA . ILE A 1 115 ? 1.840 -17.521 -2.166 1.00 58.19 115 ILE A CA 1
ATOM 905 C C . ILE A 1 115 ? 1.819 -18.719 -1.207 1.00 58.19 115 ILE A C 1
ATOM 907 O O . ILE A 1 115 ? 1.989 -18.566 0.003 1.00 58.19 115 ILE A O 1
ATOM 911 N N . SER A 1 116 ? 1.648 -19.934 -1.742 1.00 50.59 116 SER A N 1
ATOM 912 C CA . SER A 1 116 ? 1.786 -21.172 -0.960 1.00 50.59 116 SER A CA 1
ATOM 913 C C . SER A 1 116 ? 3.257 -21.382 -0.566 1.00 50.59 116 SER A C 1
ATOM 915 O O . SER A 1 116 ? 4.119 -21.528 -1.440 1.00 50.59 116 SER A O 1
ATOM 917 N N . ARG A 1 117 ? 3.555 -21.411 0.739 1.00 58.00 117 ARG A N 1
ATOM 918 C CA . ARG A 1 117 ? 4.929 -21.447 1.272 1.00 58.00 117 ARG A CA 1
ATOM 919 C C . ARG A 1 117 ? 5.302 -22.853 1.729 1.00 58.00 117 ARG A C 1
ATOM 921 O O . ARG A 1 117 ? 4.677 -23.395 2.631 1.00 58.00 117 ARG A O 1
ATOM 928 N N . GLU A 1 118 ? 6.359 -23.425 1.158 1.00 52.53 118 GLU A N 1
ATOM 929 C CA . GLU A 1 118 ? 6.947 -24.675 1.678 1.00 52.53 118 GLU A CA 1
ATOM 930 C C . GLU A 1 118 ? 8.161 -24.425 2.582 1.00 52.53 118 GLU A C 1
ATOM 932 O O . GLU A 1 118 ? 8.471 -25.246 3.440 1.00 52.53 118 GLU A O 1
ATOM 937 N N . TYR A 1 119 ? 8.818 -23.272 2.461 1.00 47.53 119 TYR A N 1
ATOM 938 C CA . TYR A 1 119 ? 9.971 -22.870 3.266 1.00 47.53 119 TYR A CA 1
ATOM 939 C C . TYR A 1 119 ? 10.008 -21.328 3.298 1.00 47.53 119 TYR A C 1
ATOM 941 O O . TYR A 1 119 ? 9.615 -20.725 2.311 1.00 47.53 119 TYR A O 1
ATOM 949 N N . LEU A 1 120 ? 10.528 -20.693 4.361 1.00 49.22 120 LEU A N 1
ATOM 950 C CA . LEU A 1 120 ? 10.796 -19.234 4.495 1.00 49.22 120 LEU A CA 1
ATOM 951 C C . LEU A 1 120 ? 9.798 -18.336 5.280 1.00 49.22 120 LEU A C 1
ATOM 953 O O . LEU A 1 120 ? 9.555 -17.202 4.894 1.00 49.22 120 LEU A O 1
ATOM 957 N N . HIS A 1 121 ? 9.390 -18.702 6.500 1.00 46.66 121 HIS A N 1
ATOM 958 C CA . HIS A 1 121 ? 8.839 -17.699 7.446 1.00 46.66 121 HIS A CA 1
ATOM 959 C C . HIS A 1 121 ? 9.875 -16.670 7.968 1.00 46.66 121 HIS A C 1
ATOM 961 O O . HIS A 1 121 ? 9.520 -15.702 8.625 1.00 46.66 121 HIS A O 1
ATOM 967 N N . VAL A 1 122 ? 11.176 -16.871 7.721 1.00 47.12 122 VAL A N 1
ATOM 968 C CA . VAL A 1 122 ? 12.263 -16.091 8.361 1.00 47.12 122 VAL A CA 1
ATOM 969 C C . VAL A 1 122 ? 12.734 -14.891 7.518 1.00 47.12 122 VAL A C 1
ATOM 971 O O . VAL A 1 122 ? 13.461 -14.027 8.014 1.00 47.12 122 VAL A O 1
ATOM 974 N N . TRP A 1 123 ? 12.348 -14.820 6.242 1.00 49.38 123 TRP A N 1
ATOM 975 C CA . TRP A 1 123 ? 12.935 -13.871 5.286 1.00 49.38 123 TRP A CA 1
ATOM 976 C C . TRP A 1 123 ? 12.006 -12.707 4.911 1.00 49.38 123 TRP A C 1
ATOM 978 O O . TRP A 1 123 ? 12.505 -11.630 4.578 1.00 49.38 123 TRP A O 1
ATOM 988 N N . GLU A 1 124 ? 10.693 -12.873 5.076 1.00 52.09 124 GLU A N 1
ATOM 989 C CA . GLU A 1 124 ? 9.664 -11.869 4.758 1.00 52.09 124 GLU A CA 1
ATOM 990 C C . GLU A 1 124 ? 9.784 -10.604 5.605 1.00 52.09 124 GLU A C 1
ATOM 992 O O . GLU A 1 124 ? 9.881 -9.495 5.070 1.00 52.09 124 GLU A O 1
ATOM 997 N N . ASP A 1 125 ? 9.910 -10.774 6.924 1.00 56.19 125 ASP A N 1
ATOM 998 C CA . ASP A 1 125 ? 10.075 -9.653 7.850 1.00 56.19 125 ASP A CA 1
ATOM 999 C C . ASP A 1 125 ? 11.370 -8.885 7.595 1.00 56.19 125 ASP A C 1
ATOM 1001 O O . ASP A 1 125 ? 11.475 -7.712 7.951 1.00 56.19 125 ASP A O 1
ATOM 1005 N N . ARG A 1 126 ? 12.376 -9.502 6.963 1.00 62.97 126 ARG A N 1
ATOM 1006 C CA . ARG A 1 126 ? 13.627 -8.814 6.633 1.00 62.97 126 ARG A CA 1
ATOM 1007 C C . ARG A 1 126 ? 13.511 -8.010 5.349 1.00 62.97 126 ARG A C 1
ATOM 1009 O O . ARG A 1 126 ? 13.895 -6.846 5.375 1.00 62.97 126 ARG A O 1
ATOM 1016 N N . GLY A 1 127 ? 12.990 -8.578 4.261 1.00 68.56 127 GLY A N 1
ATOM 1017 C CA . GLY A 1 127 ? 12.919 -7.902 2.959 1.00 68.56 127 GLY A CA 1
ATOM 1018 C C . GLY A 1 127 ? 12.115 -6.602 3.018 1.00 68.56 127 GLY A C 1
ATOM 1019 O O . GLY A 1 127 ? 12.654 -5.520 2.761 1.00 68.56 127 GLY A O 1
ATOM 1020 N N . ILE A 1 128 ? 10.854 -6.694 3.453 1.00 68.88 128 ILE A N 1
ATOM 1021 C CA . ILE A 1 128 ? 9.949 -5.541 3.533 1.00 68.88 128 ILE A CA 1
ATOM 1022 C C . ILE A 1 128 ? 10.377 -4.553 4.606 1.00 68.88 128 ILE A C 1
ATOM 1024 O O . ILE A 1 128 ? 10.443 -3.355 4.338 1.00 68.88 128 ILE A O 1
ATOM 1028 N N . SER A 1 129 ? 10.745 -5.013 5.804 1.00 69.88 129 SER A N 1
ATOM 1029 C CA . SER A 1 129 ? 11.205 -4.085 6.843 1.00 69.88 129 SER A CA 1
ATOM 1030 C C . SER A 1 129 ? 12.518 -3.404 6.469 1.00 69.88 129 SER A C 1
ATOM 1032 O O . SER A 1 129 ? 12.796 -2.310 6.952 1.00 69.88 129 SER A O 1
ATOM 1034 N N . THR A 1 130 ? 13.370 -4.029 5.653 1.00 71.62 130 THR A N 1
ATOM 1035 C CA . THR A 1 130 ? 14.564 -3.373 5.111 1.00 71.62 130 THR A CA 1
ATOM 1036 C C . THR A 1 130 ? 14.192 -2.338 4.055 1.00 71.62 130 THR A C 1
ATOM 1038 O O . THR A 1 130 ? 14.714 -1.233 4.145 1.00 71.62 130 THR A O 1
ATOM 1041 N N . LEU A 1 131 ? 13.271 -2.635 3.133 1.00 70.88 131 LEU A N 1
ATOM 1042 C CA . LEU A 1 131 ? 12.776 -1.657 2.154 1.00 70.88 131 LEU A CA 1
ATOM 1043 C C . LEU A 1 131 ? 12.083 -0.464 2.832 1.00 70.88 131 LEU A C 1
ATOM 1045 O O . LEU A 1 131 ? 12.394 0.677 2.522 1.00 70.88 131 LEU A O 1
ATOM 1049 N N . LYS A 1 132 ? 11.231 -0.704 3.837 1.00 69.88 132 LYS A N 1
ATOM 1050 C CA . LYS A 1 132 ? 10.568 0.350 4.630 1.00 69.88 132 LYS A CA 1
ATOM 1051 C C . LYS A 1 132 ? 11.556 1.284 5.341 1.00 69.88 132 LYS A C 1
ATOM 1053 O O . LYS A 1 132 ? 11.236 2.442 5.587 1.00 69.88 132 LYS A O 1
ATOM 1058 N N . ARG A 1 133 ? 12.744 0.784 5.698 1.00 69.75 133 ARG A N 1
ATOM 1059 C CA . ARG A 1 133 ? 13.781 1.533 6.429 1.00 69.75 133 ARG A CA 1
ATOM 1060 C C . ARG A 1 133 ? 14.802 2.229 5.528 1.00 69.75 133 ARG A C 1
ATOM 1062 O O . ARG A 1 133 ? 15.625 2.970 6.057 1.00 69.75 133 ARG A O 1
ATOM 1069 N N . ARG A 1 134 ? 14.801 1.961 4.222 1.00 69.62 134 ARG A N 1
ATOM 1070 C CA . ARG A 1 134 ? 15.866 2.372 3.299 1.00 69.62 134 ARG A CA 1
ATOM 1071 C C . ARG A 1 134 ? 15.353 3.284 2.197 1.00 69.62 134 ARG A C 1
ATOM 1073 O O . ARG A 1 134 ? 14.220 3.129 1.752 1.00 69.62 134 ARG A O 1
ATOM 1080 N N . GLY A 1 135 ? 16.185 4.245 1.803 1.00 65.38 135 GLY A N 1
ATOM 1081 C CA . GLY A 1 135 ? 15.853 5.268 0.813 1.00 65.38 135 GLY A CA 1
ATOM 1082 C C . GLY A 1 135 ? 16.045 4.817 -0.634 1.00 65.38 135 GLY A C 1
ATOM 1083 O O . GLY A 1 135 ? 16.565 3.729 -0.894 1.00 65.38 135 GLY A O 1
ATOM 1084 N N . ASN A 1 136 ? 15.685 5.681 -1.590 1.00 69.62 136 ASN A N 1
ATOM 1085 C CA . ASN A 1 136 ? 15.942 5.458 -3.022 1.00 69.62 136 ASN A CA 1
ATOM 1086 C C . ASN A 1 136 ? 17.429 5.194 -3.301 1.00 69.62 136 ASN A C 1
ATOM 1088 O O . ASN A 1 136 ? 17.779 4.384 -4.159 1.00 69.62 136 ASN A O 1
ATOM 1092 N N . GLU A 1 137 ? 18.308 5.858 -2.550 1.00 70.44 137 GLU A N 1
ATOM 1093 C CA . GLU A 1 137 ? 19.760 5.725 -2.621 1.00 70.44 137 GLU A CA 1
ATOM 1094 C C . GLU A 1 137 ? 20.268 4.301 -2.366 1.00 70.44 137 GLU A C 1
ATOM 1096 O O . GLU A 1 137 ? 21.327 3.924 -2.869 1.00 70.44 137 GLU A O 1
ATOM 1101 N N . ASP A 1 138 ? 19.508 3.488 -1.633 1.00 76.25 138 ASP A N 1
ATOM 1102 C CA . ASP A 1 138 ? 19.870 2.108 -1.339 1.00 76.25 138 ASP A CA 1
ATOM 1103 C C . ASP A 1 138 ? 19.413 1.127 -2.432 1.00 76.25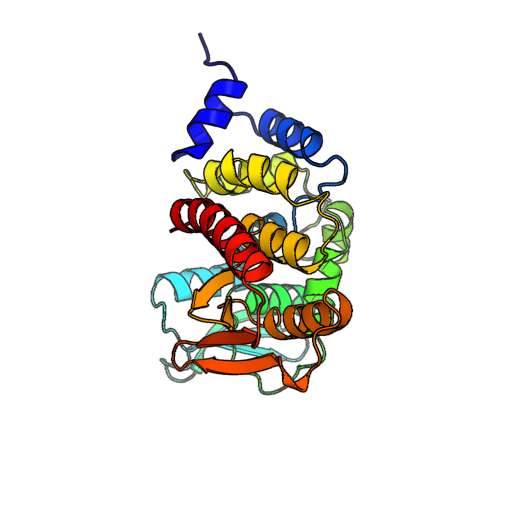 138 ASP A C 1
ATOM 1105 O O . ASP A 1 138 ? 19.909 -0.003 -2.476 1.00 76.25 138 ASP A O 1
ATOM 1109 N N . LEU A 1 139 ? 18.499 1.521 -3.330 1.00 76.88 139 LEU A N 1
ATOM 1110 C CA . LEU A 1 139 ? 17.900 0.619 -4.324 1.00 76.88 139 LEU A CA 1
ATOM 1111 C C . LEU A 1 139 ? 18.929 -0.073 -5.231 1.00 76.88 139 LEU A C 1
ATOM 1113 O O . LEU A 1 139 ? 18.809 -1.286 -5.395 1.00 76.88 139 LEU A O 1
ATOM 1117 N N . PRO A 1 140 ? 19.992 0.589 -5.730 1.00 82.06 140 PRO A N 1
ATOM 1118 C CA . PRO A 1 140 ? 21.048 -0.093 -6.485 1.00 82.06 140 PRO A CA 1
ATOM 1119 C C . PRO A 1 140 ? 21.821 -1.139 -5.683 1.00 82.06 140 PRO A C 1
ATOM 1121 O O . PRO A 1 140 ? 22.405 -2.056 -6.247 1.00 82.06 140 PRO A O 1
ATOM 1124 N N . THR A 1 141 ? 21.848 -1.015 -4.357 1.00 80.38 141 THR A N 1
ATOM 1125 C CA . THR A 1 141 ? 22.521 -1.988 -3.485 1.00 80.38 141 THR A CA 1
ATOM 1126 C C . THR A 1 141 ? 21.611 -3.177 -3.175 1.00 80.38 141 THR A C 1
ATOM 1128 O O . THR A 1 141 ? 22.075 -4.314 -3.103 1.00 80.38 141 THR A O 1
ATOM 1131 N N . ILE A 1 142 ? 20.320 -2.908 -2.979 1.00 76.19 142 ILE A N 1
ATOM 1132 C CA . ILE A 1 142 ? 19.288 -3.881 -2.598 1.00 76.19 142 ILE A CA 1
ATOM 1133 C C . ILE A 1 142 ? 18.821 -4.699 -3.815 1.00 76.19 142 ILE A C 1
ATOM 1135 O O . ILE A 1 142 ? 18.673 -5.918 -3.738 1.00 76.19 142 ILE A O 1
ATOM 1139 N N . LEU A 1 143 ? 18.606 -4.027 -4.944 1.00 76.19 143 LEU A N 1
ATOM 1140 C CA . LEU A 1 143 ? 18.063 -4.558 -6.194 1.00 76.19 143 LEU A CA 1
ATOM 1141 C C . LEU A 1 143 ? 18.973 -4.167 -7.383 1.00 76.19 143 LEU A C 1
ATOM 1143 O O . LEU A 1 143 ? 18.510 -3.529 -8.329 1.00 76.19 143 LEU A O 1
ATOM 1147 N N . PRO A 1 144 ? 20.266 -4.550 -7.371 1.00 76.50 144 PRO A N 1
ATOM 1148 C CA . PRO A 1 144 ? 21.239 -4.142 -8.395 1.00 76.50 144 PRO A CA 1
ATOM 1149 C C . PRO A 1 144 ? 20.862 -4.577 -9.815 1.00 76.50 144 PRO A C 1
ATOM 1151 O O . PRO A 1 144 ? 21.237 -3.922 -10.781 1.00 76.50 144 PRO A O 1
ATOM 1154 N N . GLU A 1 145 ? 20.110 -5.673 -9.934 1.00 73.50 145 GLU A N 1
ATOM 1155 C CA . GLU A 1 145 ? 19.629 -6.218 -11.211 1.00 73.50 145 GLU A CA 1
ATOM 1156 C C . GLU A 1 145 ? 18.596 -5.288 -11.880 1.00 73.50 145 GLU A C 1
ATOM 1158 O O . GLU A 1 145 ? 18.443 -5.296 -13.097 1.00 73.50 145 GLU A O 1
ATOM 1163 N N . LEU A 1 146 ? 17.878 -4.488 -11.080 1.00 72.81 146 LEU A N 1
ATOM 1164 C CA . LEU A 1 146 ? 16.846 -3.555 -11.543 1.00 72.81 146 LEU A CA 1
ATOM 1165 C C . LEU A 1 146 ? 17.344 -2.111 -11.577 1.00 72.81 146 LEU A C 1
ATOM 1167 O O . LEU A 1 146 ? 16.917 -1.327 -12.419 1.00 72.81 146 LEU A O 1
ATOM 1171 N N . PHE A 1 147 ? 18.248 -1.755 -10.665 1.00 78.50 147 PHE A N 1
ATOM 1172 C CA . PHE A 1 147 ? 18.722 -0.390 -10.492 1.00 78.50 147 PHE A CA 1
ATOM 1173 C C . PHE A 1 147 ? 20.233 -0.328 -10.676 1.00 78.50 147 PHE A C 1
ATOM 1175 O O . PHE A 1 147 ? 21.006 -0.492 -9.735 1.00 78.50 147 PHE A O 1
ATOM 1182 N N . THR A 1 148 ? 20.671 -0.023 -11.897 1.00 77.50 148 THR A N 1
ATOM 1183 C CA . THR A 1 148 ? 22.091 0.249 -12.178 1.00 77.50 148 THR A CA 1
ATOM 1184 C C . THR A 1 148 ? 22.554 1.586 -11.596 1.00 77.50 148 THR A C 1
ATOM 1186 O O . THR A 1 148 ? 23.742 1.794 -11.361 1.00 77.50 148 THR A O 1
ATOM 1189 N N . THR A 1 149 ? 21.615 2.504 -11.368 1.00 82.75 149 THR A N 1
ATOM 1190 C CA . THR A 1 149 ? 21.820 3.825 -10.766 1.00 82.75 149 THR A CA 1
ATOM 1191 C C . THR A 1 149 ? 20.660 4.149 -9.836 1.00 82.75 149 THR A C 1
ATOM 1193 O O . THR A 1 149 ? 19.571 3.600 -9.996 1.00 82.75 149 THR A O 1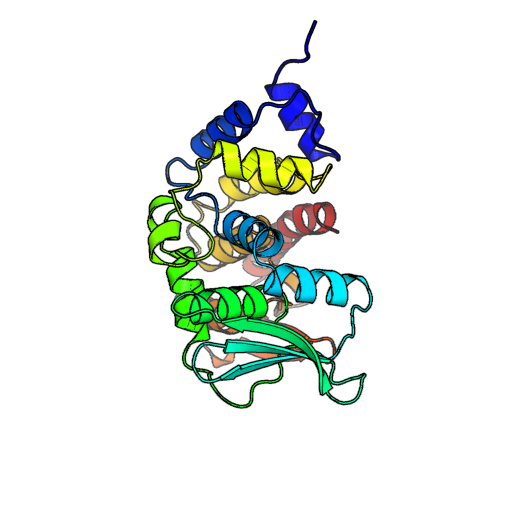
ATOM 1196 N N . VAL A 1 150 ? 20.882 5.047 -8.872 1.00 82.94 150 VAL A N 1
ATOM 1197 C CA . VAL A 1 150 ? 19.817 5.532 -7.983 1.00 82.94 150 VAL A CA 1
ATOM 1198 C C . VAL A 1 150 ? 18.744 6.209 -8.844 1.00 82.94 150 VAL A C 1
ATOM 1200 O O . VAL A 1 150 ? 19.078 7.187 -9.519 1.00 82.94 150 VAL A O 1
ATOM 1203 N N . PRO A 1 151 ? 17.494 5.712 -8.866 1.00 79.50 151 PRO A N 1
ATOM 1204 C CA . PRO A 1 151 ? 16.429 6.368 -9.611 1.00 79.50 151 PRO A CA 1
ATOM 1205 C C . PRO A 1 151 ? 16.144 7.725 -8.968 1.00 79.50 151 PRO A C 1
ATOM 1207 O O . PRO A 1 151 ? 16.064 7.836 -7.739 1.00 79.50 151 PRO A O 1
ATOM 1210 N N . SER A 1 152 ? 16.001 8.773 -9.780 1.00 80.88 152 SER A N 1
ATOM 1211 C CA . SER A 1 152 ? 15.576 10.052 -9.233 1.00 80.88 152 SER A CA 1
ATOM 1212 C C . SER A 1 152 ? 14.092 10.001 -8.885 1.00 80.88 152 SER A C 1
ATOM 1214 O O . SER A 1 152 ? 13.295 9.253 -9.448 1.00 80.88 152 SER A O 1
ATOM 1216 N N . ASN A 1 153 ? 13.702 10.864 -7.963 1.00 74.19 153 ASN A N 1
ATOM 1217 C CA . ASN A 1 153 ? 12.314 11.052 -7.569 1.00 74.19 153 ASN A CA 1
ATOM 1218 C C . ASN A 1 153 ? 11.397 11.383 -8.756 1.00 74.19 153 ASN A C 1
ATOM 1220 O O . ASN A 1 153 ? 10.261 10.926 -8.826 1.00 74.19 153 ASN A O 1
ATOM 1224 N N . VAL A 1 154 ? 11.919 12.174 -9.695 1.00 78.50 154 VAL A N 1
ATOM 1225 C CA . VAL A 1 154 ? 11.217 12.548 -10.923 1.00 78.50 154 VAL A CA 1
ATOM 1226 C C . VAL A 1 154 ? 11.026 11.324 -11.814 1.00 78.50 154 VAL A C 1
ATOM 1228 O O . VAL A 1 154 ? 9.924 11.125 -12.316 1.00 78.50 154 VAL A O 1
ATOM 1231 N N . ASP A 1 155 ? 12.047 10.468 -11.940 1.00 79.12 155 ASP A N 1
ATOM 1232 C CA . ASP A 1 155 ? 11.960 9.242 -12.743 1.00 79.12 155 ASP A CA 1
ATOM 1233 C C . ASP A 1 155 ? 10.875 8.305 -12.210 1.00 79.12 155 ASP A C 1
ATOM 1235 O O . ASP A 1 155 ? 10.091 7.762 -12.986 1.00 79.12 155 ASP A O 1
ATOM 1239 N N . ILE A 1 156 ? 10.793 8.146 -10.886 1.00 74.00 156 ILE A N 1
ATOM 1240 C CA . ILE A 1 156 ? 9.779 7.302 -10.240 1.00 74.00 156 ILE A CA 1
ATOM 1241 C C . ILE A 1 156 ? 8.376 7.850 -10.525 1.00 74.00 156 ILE A C 1
ATOM 1243 O O . ILE A 1 156 ? 7.505 7.102 -10.967 1.00 74.00 156 ILE A O 1
ATOM 1247 N N . VAL A 1 157 ? 8.158 9.153 -10.323 1.00 73.88 157 VAL A N 1
ATOM 1248 C CA . VAL A 1 157 ? 6.850 9.789 -10.546 1.00 73.88 157 VAL A CA 1
ATOM 1249 C C . VAL A 1 157 ? 6.421 9.714 -12.001 1.00 73.88 157 VAL A C 1
ATOM 1251 O O . VAL A 1 157 ? 5.283 9.349 -12.272 1.00 73.88 157 VAL A O 1
ATOM 1254 N N . GLU A 1 158 ? 7.302 10.039 -12.944 1.00 77.75 158 GLU A N 1
ATOM 1255 C CA . GLU A 1 158 ? 6.964 9.988 -14.369 1.00 77.75 158 GLU A CA 1
ATOM 1256 C C . GLU A 1 158 ? 6.681 8.556 -14.828 1.00 77.75 158 GLU A C 1
ATOM 1258 O O . GLU A 1 158 ? 5.712 8.314 -15.549 1.00 77.75 158 GLU A O 1
ATOM 1263 N N . THR A 1 159 ? 7.458 7.589 -14.334 1.00 75.56 159 THR A N 1
ATOM 1264 C CA . THR A 1 159 ? 7.218 6.167 -14.600 1.00 75.56 159 THR A CA 1
ATOM 1265 C C . THR A 1 159 ? 5.817 5.768 -14.135 1.00 75.56 159 THR A C 1
ATOM 1267 O O . THR A 1 159 ? 5.039 5.237 -14.923 1.00 75.56 159 THR A O 1
ATOM 1270 N N . LEU A 1 160 ? 5.440 6.098 -12.900 1.00 72.94 160 LEU A N 1
ATOM 1271 C CA . LEU A 1 160 ? 4.132 5.754 -12.337 1.00 72.94 160 LEU A CA 1
ATOM 1272 C C . LEU A 1 160 ? 2.959 6.533 -12.966 1.00 72.94 160 LEU A C 1
ATOM 1274 O O . LEU A 1 160 ? 1.925 5.932 -13.262 1.00 72.94 160 LEU A O 1
ATOM 1278 N N . LYS A 1 161 ? 3.128 7.828 -13.270 1.00 73.62 161 LYS A N 1
ATOM 1279 C CA . LYS A 1 161 ? 2.149 8.628 -14.030 1.00 73.62 161 LYS A CA 1
ATOM 1280 C C . LYS A 1 161 ? 1.862 8.034 -15.405 1.00 73.62 161 LYS A C 1
ATOM 1282 O O . LYS A 1 161 ? 0.716 8.023 -15.837 1.00 73.62 161 LYS A O 1
ATOM 1287 N N . SER A 1 162 ? 2.893 7.549 -16.100 1.00 74.00 162 SER A N 1
ATOM 1288 C CA . SER A 1 162 ? 2.729 6.979 -17.443 1.00 74.00 162 SER A CA 1
ATOM 1289 C C . SER A 1 162 ? 1.896 5.691 -17.464 1.00 74.00 162 SER A C 1
ATOM 1291 O O . SER A 1 162 ? 1.379 5.312 -18.512 1.00 74.00 162 SER A O 1
ATOM 1293 N N . MET A 1 163 ? 1.757 5.025 -16.315 1.00 65.31 163 MET A N 1
ATOM 1294 C CA . MET A 1 163 ? 1.063 3.744 -16.189 1.00 65.31 163 MET A CA 1
ATOM 1295 C C . MET A 1 163 ? -0.358 3.860 -15.673 1.00 65.31 163 MET A C 1
ATOM 1297 O O . MET A 1 163 ? -1.209 3.053 -16.039 1.00 65.31 163 MET A O 1
ATOM 1301 N N . ASN A 1 164 ? -0.604 4.824 -14.792 1.00 60.97 164 ASN A N 1
ATOM 1302 C CA . ASN A 1 164 ? -1.904 5.006 -14.184 1.00 60.97 164 ASN A CA 1
ATOM 1303 C C . ASN A 1 164 ? -2.328 6.457 -14.346 1.00 60.97 164 ASN A C 1
ATOM 1305 O O . ASN A 1 164 ? -1.784 7.353 -13.700 1.00 60.97 164 ASN A O 1
ATOM 1309 N N . ALA A 1 165 ? -3.345 6.677 -15.175 1.00 58.88 165 ALA A N 1
ATOM 1310 C CA . ALA A 1 165 ? -3.937 7.995 -15.314 1.00 58.88 165 ALA A CA 1
ATOM 1311 C C . ALA A 1 165 ? -4.438 8.515 -13.952 1.00 58.88 165 ALA A C 1
ATOM 1313 O O . ALA A 1 165 ? -4.294 9.696 -13.678 1.00 58.88 165 ALA A O 1
ATOM 1314 N N . ASN A 1 166 ? -4.872 7.642 -13.034 1.00 53.69 166 ASN A N 1
ATOM 1315 C CA . ASN A 1 166 ? -5.306 7.972 -11.668 1.00 53.69 166 ASN A CA 1
ATOM 1316 C C . ASN A 1 166 ? -4.166 8.099 -10.643 1.00 53.69 166 ASN A C 1
ATOM 1318 O O . ASN A 1 166 ? -4.422 8.138 -9.441 1.00 53.69 166 ASN A O 1
ATOM 1322 N N . PHE A 1 167 ? -2.904 8.185 -11.078 1.00 56.41 167 PHE A N 1
ATOM 1323 C CA . PHE A 1 167 ? -1.746 8.340 -10.189 1.00 56.41 167 PHE A CA 1
ATOM 1324 C C . PHE A 1 167 ? -1.899 9.491 -9.179 1.00 56.41 167 PHE A C 1
ATOM 1326 O O . PHE A 1 167 ? -1.385 9.402 -8.071 1.00 56.41 167 PHE A O 1
ATOM 1333 N N . GLY A 1 168 ? -2.657 10.539 -9.516 1.00 51.56 168 GLY A N 1
ATOM 1334 C CA . GLY A 1 168 ? -2.973 11.646 -8.611 1.00 51.56 168 GLY A CA 1
ATOM 1335 C C . GLY A 1 168 ? -3.612 11.230 -7.286 1.00 51.56 168 GLY A C 1
ATOM 1336 O O . GLY A 1 168 ? -3.244 11.762 -6.240 1.00 51.56 168 GLY A O 1
ATOM 1337 N N . VAL A 1 169 ? -4.493 10.227 -7.311 1.00 52.97 169 VAL A N 1
ATOM 1338 C CA . VAL A 1 169 ? -5.262 9.764 -6.145 1.00 52.97 169 VAL A CA 1
ATOM 1339 C C . VAL A 1 169 ? -4.348 9.193 -5.052 1.00 52.97 169 VAL A C 1
ATOM 1341 O O . VAL A 1 169 ? -4.607 9.391 -3.866 1.00 52.97 169 VAL A O 1
ATOM 1344 N N . ILE A 1 170 ? -3.228 8.574 -5.445 1.00 49.50 170 ILE A N 1
ATOM 1345 C CA . ILE A 1 170 ? -2.257 7.928 -4.541 1.00 49.50 170 ILE A CA 1
ATOM 1346 C C . ILE A 1 170 ? -1.538 8.951 -3.637 1.00 49.50 170 ILE A C 1
ATOM 1348 O O . ILE A 1 170 ? -1.084 8.605 -2.549 1.00 49.50 170 ILE A O 1
ATOM 1352 N N . PHE A 1 171 ? -1.432 10.217 -4.052 1.00 49.12 171 PHE A N 1
ATOM 1353 C CA . PHE A 1 171 ? -0.540 11.190 -3.404 1.00 49.12 171 PHE A CA 1
ATOM 1354 C C . PHE A 1 171 ? -1.255 12.271 -2.603 1.00 49.12 171 PHE A C 1
ATOM 1356 O O . PHE A 1 171 ? -0.620 12.920 -1.772 1.00 49.12 171 PHE A O 1
ATOM 1363 N N . THR A 1 172 ? -2.532 12.542 -2.873 1.00 48.88 172 THR A N 1
ATOM 1364 C CA . THR A 1 172 ? -3.029 13.904 -2.630 1.00 48.88 172 THR A CA 1
ATOM 1365 C C . THR A 1 172 ? -4.402 14.020 -2.020 1.00 48.88 172 THR A C 1
ATOM 1367 O O . THR A 1 172 ? -4.844 15.158 -1.862 1.00 48.88 172 THR A O 1
ATOM 1370 N N . SER A 1 173 ? -5.099 12.936 -1.651 1.00 53.12 173 SER A N 1
ATOM 1371 C CA . SER A 1 173 ? -6.456 13.134 -1.136 1.00 53.12 173 SER A CA 1
ATOM 1372 C C . SER A 1 173 ? -6.404 14.127 0.036 1.00 53.12 173 SER A C 1
ATOM 1374 O O . SER A 1 173 ? -5.670 13.952 1.008 1.00 53.12 173 SER A O 1
ATOM 1376 N N . ALA A 1 174 ? -7.116 15.255 -0.074 1.00 52.12 174 ALA A N 1
ATOM 1377 C CA . ALA A 1 174 ? -7.085 16.313 0.946 1.00 52.12 174 ALA A CA 1
ATOM 1378 C C . ALA A 1 174 ? -7.551 15.722 2.263 1.00 52.12 174 ALA A C 1
ATOM 1380 O O . ALA A 1 174 ? -7.170 16.188 3.323 1.00 52.12 174 ALA A O 1
ATOM 1381 N N . GLN A 1 175 ? -8.344 14.657 2.184 1.00 55.06 175 GLN A N 1
ATOM 1382 C CA . GLN A 1 175 ? -8.707 13.819 3.298 1.00 55.06 175 GLN A CA 1
ATOM 1383 C C . GLN A 1 175 ? -7.487 13.106 3.888 1.00 55.06 175 GLN A C 1
ATOM 1385 O O . GLN A 1 175 ? -7.293 13.259 5.080 1.00 55.06 175 GLN A O 1
ATOM 1390 N N . ALA A 1 176 ? -6.605 12.455 3.122 1.00 58.53 176 ALA A N 1
ATOM 1391 C CA . ALA A 1 176 ? -5.327 11.935 3.623 1.00 58.53 176 ALA A CA 1
ATOM 1392 C C . ALA A 1 176 ? -4.431 13.024 4.223 1.00 58.53 176 ALA A C 1
ATOM 1394 O O . ALA A 1 176 ? -3.883 12.810 5.299 1.00 58.53 176 ALA A O 1
ATOM 1395 N N . ILE A 1 177 ? -4.331 14.209 3.614 1.00 59.94 177 ILE A N 1
ATOM 1396 C CA . ILE A 1 177 ? -3.544 15.331 4.160 1.00 59.94 177 ILE A CA 1
ATOM 1397 C C . ILE A 1 177 ? -4.166 15.873 5.460 1.00 59.94 177 ILE A C 1
ATOM 1399 O O . ILE A 1 177 ? -3.463 16.074 6.451 1.00 59.94 177 ILE A O 1
ATOM 1403 N N . LEU A 1 178 ? -5.487 16.066 5.504 1.00 64.19 178 LEU A N 1
ATOM 1404 C CA . LEU A 1 178 ? -6.227 16.497 6.696 1.00 64.19 178 LEU A CA 1
ATOM 1405 C C . LEU A 1 178 ? -6.153 15.450 7.806 1.00 64.19 178 LEU A C 1
ATOM 1407 O O . LEU A 1 178 ? -5.993 15.802 8.971 1.00 64.19 178 LEU A O 1
ATOM 1411 N N . LEU A 1 179 ? -6.240 14.169 7.456 1.00 68.94 179 LEU A N 1
ATOM 1412 C CA . LEU A 1 179 ? -6.160 13.048 8.384 1.00 68.94 179 LEU A CA 1
ATOM 1413 C C . LEU A 1 179 ? -4.722 12.897 8.898 1.00 68.94 179 LEU A C 1
ATOM 1415 O O . LEU A 1 179 ? -4.526 12.709 10.098 1.00 68.94 179 LEU A O 1
ATOM 1419 N N . ARG A 1 180 ? -3.715 13.139 8.046 1.00 68.19 180 ARG A N 1
ATOM 1420 C CA . ARG A 1 180 ? -2.299 13.240 8.427 1.00 68.19 180 ARG A CA 1
ATOM 1421 C C . ARG A 1 180 ? -2.088 14.389 9.418 1.00 68.19 180 ARG A C 1
ATOM 1423 O O . ARG A 1 180 ? -1.540 14.169 10.494 1.00 68.19 180 ARG A O 1
ATOM 1430 N N . HIS A 1 181 ? -2.600 15.588 9.133 1.00 71.75 181 HIS A N 1
ATOM 1431 C CA . HIS A 1 181 ? -2.535 16.725 10.061 1.00 71.75 181 HIS A CA 1
ATOM 1432 C C . HIS A 1 181 ? -3.264 16.463 11.382 1.00 71.75 181 HIS A C 1
ATOM 1434 O O . HIS A 1 181 ? -2.758 16.819 12.447 1.00 71.75 181 HIS A O 1
ATOM 1440 N N . LYS A 1 182 ? -4.445 15.842 11.317 1.00 78.69 182 LYS A N 1
ATOM 1441 C CA . LYS A 1 182 ? -5.291 15.571 12.479 1.00 78.69 182 LYS A CA 1
ATOM 1442 C C . LYS A 1 182 ? -4.700 14.497 13.387 1.00 78.69 182 LYS A C 1
ATOM 1444 O O . LYS A 1 182 ? -4.778 14.639 14.607 1.00 78.69 182 LYS A O 1
ATOM 1449 N N . TYR A 1 183 ? -4.113 13.443 12.818 1.00 79.31 183 TYR A N 1
ATOM 1450 C CA . TYR A 1 183 ? -3.750 12.251 13.579 1.00 79.31 183 TYR A CA 1
ATOM 1451 C C . TYR A 1 183 ? -2.251 11.982 13.706 1.00 79.31 183 TYR A C 1
ATOM 1453 O O . TYR A 1 183 ? -1.881 11.365 14.697 1.00 79.31 183 TYR A O 1
ATOM 1461 N N . MET A 1 184 ? -1.358 12.476 12.839 1.00 73.56 184 MET A N 1
ATOM 1462 C CA . MET A 1 184 ? 0.082 12.150 12.956 1.00 73.56 184 MET A CA 1
ATOM 1463 C C . MET A 1 184 ? 0.767 12.755 14.183 1.00 73.56 184 MET A C 1
ATOM 1465 O O . MET A 1 184 ? 1.749 12.205 14.678 1.00 73.56 184 MET A O 1
ATOM 1469 N N . ASN A 1 185 ? 0.214 13.835 14.734 1.00 69.50 185 ASN A N 1
ATOM 1470 C CA . ASN A 1 185 ? 0.661 14.419 16.001 1.00 69.50 185 ASN A CA 1
ATOM 1471 C C . ASN A 1 185 ? -0.187 13.955 17.198 1.00 69.50 185 ASN A C 1
ATOM 1473 O O . ASN A 1 185 ? -0.066 14.501 18.295 1.00 69.50 185 ASN A O 1
ATOM 1477 N N . HIS A 1 186 ? -1.061 12.962 17.004 1.00 76.94 186 HIS A N 1
ATOM 1478 C CA . HIS A 1 186 ? -1.911 12.445 18.067 1.00 76.94 186 HIS A CA 1
ATOM 1479 C C . HIS A 1 186 ? -1.080 11.699 19.120 1.00 76.94 186 HIS A C 1
ATOM 1481 O O . HIS A 1 186 ? -0.101 11.025 18.799 1.00 76.94 186 HIS A O 1
ATOM 1487 N N . GLN A 1 187 ? -1.484 11.792 20.389 1.00 75.88 187 GLN A N 1
ATOM 1488 C CA . GLN A 1 187 ? -0.766 11.155 21.503 1.00 75.88 187 GLN A CA 1
ATOM 1489 C C . GLN A 1 187 ? -0.862 9.620 21.479 1.00 75.88 187 GLN A C 1
ATOM 1491 O O . GLN A 1 187 ? 0.019 8.938 21.991 1.00 75.88 187 GLN A O 1
ATOM 1496 N N . SER A 1 188 ? -1.913 9.072 20.862 1.00 77.00 188 SER A N 1
ATOM 1497 C CA . SER A 1 188 ? -2.114 7.623 20.733 1.00 77.00 188 SER A CA 1
ATOM 1498 C C . SER A 1 188 ? -1.363 7.045 19.527 1.00 77.00 188 SER A C 1
ATOM 1500 O O . SER A 1 188 ? -1.639 7.418 18.384 1.00 77.00 188 SER A O 1
ATOM 1502 N N . ASN A 1 189 ? -0.461 6.089 19.782 1.00 73.19 189 ASN A N 1
ATOM 1503 C CA . ASN A 1 189 ? 0.273 5.343 18.752 1.00 73.19 189 ASN A CA 1
ATOM 1504 C C . ASN A 1 189 ? -0.648 4.558 17.816 1.00 73.19 189 ASN A C 1
ATOM 1506 O O . ASN A 1 189 ? -0.438 4.595 16.609 1.00 73.19 189 ASN A O 1
ATOM 1510 N N . LEU A 1 190 ? -1.685 3.910 18.353 1.00 78.94 190 LEU A N 1
ATOM 1511 C CA . LEU A 1 190 ? -2.664 3.171 17.553 1.00 78.94 190 LEU A CA 1
ATOM 1512 C C . LEU A 1 190 ? -3.338 4.078 16.529 1.00 78.94 190 LEU A C 1
ATOM 1514 O O . LEU A 1 190 ? -3.472 3.716 15.373 1.00 78.94 190 LEU A O 1
ATOM 1518 N N . ILE A 1 191 ? -3.761 5.271 16.945 1.00 80.00 191 ILE A N 1
ATOM 1519 C CA . ILE A 1 191 ? -4.487 6.189 16.066 1.00 80.00 191 ILE A CA 1
ATOM 1520 C C . ILE A 1 191 ? -3.578 6.702 14.956 1.00 80.00 191 ILE A C 1
ATOM 1522 O O . ILE A 1 191 ? -4.002 6.761 13.806 1.00 80.00 191 ILE A O 1
ATOM 1526 N N . ARG A 1 192 ? -2.317 7.005 15.286 1.00 76.31 192 ARG A N 1
ATOM 1527 C CA . ARG A 1 192 ? -1.291 7.303 14.281 1.00 76.31 192 ARG A CA 1
ATOM 1528 C C . ARG A 1 192 ? -1.118 6.153 13.305 1.00 76.31 192 ARG A C 1
ATOM 1530 O O . ARG A 1 192 ? -1.094 6.389 12.107 1.00 76.31 192 ARG A O 1
ATOM 1537 N N . TYR A 1 193 ? -1.036 4.930 13.814 1.00 76.56 193 TYR A N 1
ATOM 1538 C CA . TYR A 1 193 ? -0.860 3.740 12.996 1.00 76.56 193 TYR A CA 1
ATOM 1539 C C . TYR A 1 193 ? -2.063 3.479 12.087 1.00 76.56 193 TYR A C 1
ATOM 1541 O O . TYR A 1 193 ? -1.874 3.310 10.891 1.00 76.56 193 TYR A O 1
ATOM 1549 N N . LEU A 1 194 ? -3.294 3.515 12.607 1.00 77.81 194 LEU A N 1
ATOM 1550 C CA . LEU A 1 194 ? -4.523 3.333 11.827 1.00 77.81 194 LEU A CA 1
ATOM 1551 C C . LEU A 1 194 ? -4.654 4.405 10.739 1.00 77.81 194 LEU A C 1
ATOM 1553 O O . LEU A 1 194 ? -4.908 4.082 9.583 1.00 77.81 194 LEU A O 1
ATOM 1557 N N . ALA A 1 195 ? -4.413 5.672 11.092 1.00 72.62 195 ALA A N 1
ATOM 1558 C CA . ALA A 1 195 ? -4.384 6.776 10.139 1.00 72.62 195 ALA A CA 1
ATOM 1559 C C . ALA A 1 195 ? -3.325 6.559 9.055 1.00 72.62 195 ALA A C 1
ATOM 1561 O O . ALA A 1 195 ? -3.629 6.665 7.872 1.00 72.62 195 ALA A O 1
ATOM 1562 N N . GLN A 1 196 ? -2.095 6.227 9.448 1.00 68.19 196 GLN A N 1
ATOM 1563 C CA . GLN A 1 196 ? -0.996 5.990 8.519 1.00 68.19 196 GLN A CA 1
ATOM 1564 C C . GLN A 1 196 ? -1.259 4.779 7.620 1.00 68.19 196 GLN A C 1
ATOM 1566 O O . GLN A 1 196 ? -0.941 4.846 6.440 1.00 68.19 196 GLN A O 1
ATOM 1571 N N . SER A 1 197 ? -1.862 3.714 8.151 1.00 68.00 197 SER A N 1
ATOM 1572 C CA . SER A 1 197 ? -2.213 2.501 7.403 1.00 68.00 197 SER A CA 1
ATOM 1573 C C . SER A 1 197 ? -3.226 2.837 6.310 1.00 68.00 197 SER A C 1
ATOM 1575 O O . SER A 1 197 ? -2.978 2.594 5.135 1.00 68.00 197 SER A O 1
ATOM 1577 N N . VAL A 1 198 ? -4.311 3.531 6.666 1.00 69.00 198 VAL A N 1
ATOM 1578 C CA . VAL A 1 198 ? -5.324 3.977 5.696 1.00 69.00 198 VAL A CA 1
ATOM 1579 C C . VAL A 1 198 ? -4.746 4.970 4.677 1.00 69.00 198 VAL A C 1
ATOM 1581 O O . VAL A 1 198 ? -5.055 4.878 3.493 1.00 69.00 198 VAL A O 1
ATOM 1584 N N . ILE A 1 199 ? -3.864 5.886 5.100 1.00 64.75 199 ILE A N 1
ATOM 1585 C CA . ILE A 1 199 ? -3.142 6.804 4.196 1.00 64.75 199 ILE A CA 1
ATOM 1586 C C . ILE A 1 199 ? -2.220 6.039 3.234 1.00 64.75 199 ILE A C 1
ATOM 1588 O O . ILE A 1 199 ? -2.066 6.451 2.090 1.00 64.75 199 ILE A O 1
ATOM 1592 N N . ASN A 1 200 ? -1.615 4.937 3.679 1.00 60.66 200 ASN A N 1
ATOM 1593 C CA . ASN A 1 200 ? -0.758 4.085 2.856 1.00 60.66 200 ASN A CA 1
ATOM 1594 C C . ASN A 1 200 ? -1.549 3.154 1.922 1.00 60.66 200 ASN A C 1
ATOM 1596 O O . ASN A 1 200 ? -0.929 2.418 1.159 1.00 60.66 200 ASN A O 1
ATOM 1600 N N . GLY A 1 201 ? -2.884 3.171 1.984 1.00 58.12 201 GLY A N 1
ATOM 1601 C CA . GLY A 1 201 ? -3.743 2.276 1.210 1.00 58.12 201 GLY A CA 1
ATOM 1602 C C . GLY A 1 201 ? -3.930 0.889 1.830 1.00 58.12 201 GLY A C 1
ATOM 1603 O O . GLY A 1 201 ? -4.522 0.022 1.190 1.00 58.12 201 GLY A O 1
ATOM 1604 N N . ASP A 1 202 ? -3.471 0.661 3.067 1.00 65.44 202 ASP A N 1
ATOM 1605 C CA . ASP A 1 202 ? -3.761 -0.585 3.774 1.00 65.44 202 ASP A CA 1
ATOM 1606 C C . ASP A 1 202 ? -5.273 -0.692 4.026 1.00 65.44 202 ASP A C 1
ATOM 1608 O O . ASP A 1 202 ? -5.943 0.275 4.408 1.00 65.44 202 ASP A O 1
ATOM 1612 N N . CYS A 1 203 ? -5.821 -1.894 3.847 1.00 68.75 203 CYS A N 1
ATOM 1613 C CA . CYS A 1 203 ? -7.249 -2.170 4.002 1.00 68.75 203 CYS A CA 1
ATOM 1614 C C . CYS A 1 203 ? -7.627 -2.332 5.478 1.00 68.75 203 CYS A C 1
ATOM 1616 O O . CYS A 1 203 ? -8.094 -3.396 5.884 1.00 68.75 203 CYS A O 1
ATOM 1618 N N . VAL A 1 204 ? -7.402 -1.289 6.280 1.00 78.31 204 VAL A N 1
ATOM 1619 C CA . VAL A 1 204 ? -7.720 -1.263 7.709 1.00 78.31 204 VAL A CA 1
ATOM 1620 C C . VAL A 1 204 ? -8.979 -0.439 7.937 1.00 78.31 204 VAL A C 1
ATOM 1622 O O . VAL A 1 204 ? -9.030 0.741 7.605 1.00 78.31 204 VAL A O 1
ATOM 1625 N N . ASN A 1 205 ? -9.993 -1.040 8.548 1.00 84.94 205 ASN A N 1
ATOM 1626 C CA . ASN A 1 205 ? -11.223 -0.362 8.934 1.00 84.94 205 ASN A CA 1
ATOM 1627 C C . ASN A 1 205 ? -11.511 -0.606 10.413 1.00 84.94 205 ASN A C 1
ATOM 1629 O O . ASN A 1 205 ? -11.284 -1.701 10.923 1.00 84.94 205 ASN A O 1
ATOM 1633 N N . ILE A 1 206 ? -12.066 0.393 11.091 1.00 89.50 206 ILE A N 1
ATOM 1634 C CA . ILE A 1 206 ? -12.536 0.238 12.462 1.00 89.50 206 ILE A CA 1
ATOM 1635 C C . ILE A 1 206 ? -14.037 0.480 12.552 1.00 89.50 206 ILE A C 1
ATOM 1637 O O . ILE A 1 206 ? -14.568 1.386 11.916 1.00 89.50 206 ILE A O 1
ATOM 1641 N N . ASP A 1 207 ? -14.718 -0.305 13.374 1.00 91.75 207 ASP A N 1
ATOM 1642 C CA . ASP A 1 207 ? -16.154 -0.204 13.615 1.00 91.75 207 ASP A CA 1
ATOM 1643 C C . ASP A 1 207 ? -16.445 -0.348 15.113 1.00 91.75 207 ASP A C 1
ATOM 1645 O O . ASP A 1 207 ? -15.776 -1.097 15.819 1.00 91.75 207 ASP A O 1
ATOM 1649 N N . VAL A 1 208 ? -17.441 0.371 15.626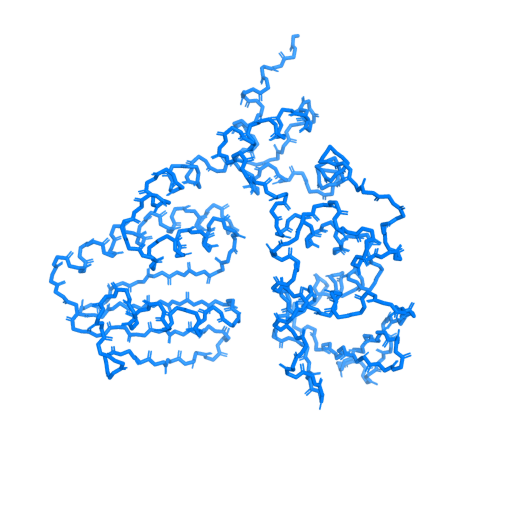 1.00 90.81 208 VAL A N 1
ATOM 1650 C CA . VAL A 1 208 ? -17.803 0.355 17.050 1.00 90.81 208 VAL A CA 1
ATOM 1651 C C . VAL A 1 208 ? -19.225 -0.170 17.196 1.00 90.81 208 VAL A C 1
ATOM 1653 O O . VAL A 1 208 ? -20.186 0.533 16.876 1.00 90.81 208 VAL A O 1
ATOM 1656 N N . ARG A 1 209 ? -19.381 -1.376 17.759 1.00 91.62 209 ARG A N 1
ATOM 1657 C CA . ARG A 1 209 ? -20.691 -2.013 17.991 1.00 91.62 209 ARG A CA 1
ATOM 1658 C C . ARG A 1 209 ? -20.886 -2.319 19.469 1.00 91.62 209 ARG A C 1
ATOM 1660 O O . ARG A 1 209 ? -20.159 -3.120 20.054 1.00 91.62 209 ARG A O 1
ATOM 1667 N N . GLY A 1 210 ? -21.900 -1.708 20.079 1.00 92.19 210 GLY A N 1
ATOM 1668 C CA . GLY A 1 210 ? -22.110 -1.822 21.525 1.00 92.19 210 GLY A CA 1
ATOM 1669 C C . GLY A 1 210 ? -20.893 -1.300 22.291 1.00 92.19 210 GLY A C 1
ATOM 1670 O O . GLY A 1 210 ? -20.415 -0.215 21.979 1.00 92.19 210 GLY A O 1
ATOM 1671 N N . SER A 1 211 ? -20.389 -2.072 23.258 1.00 90.75 211 SER A N 1
ATOM 1672 C CA . SER A 1 211 ? -19.165 -1.783 24.028 1.00 90.75 211 SER A CA 1
ATOM 1673 C C . SER A 1 211 ? -17.872 -2.267 23.366 1.00 90.75 211 SER A C 1
ATOM 1675 O O . SER A 1 211 ? -16.831 -2.263 24.016 1.00 90.75 211 SER A O 1
ATOM 1677 N N . ARG A 1 212 ? -17.920 -2.695 22.099 1.00 91.50 212 ARG A N 1
ATOM 1678 C CA . ARG A 1 212 ? -16.783 -3.311 21.412 1.00 91.50 212 ARG A CA 1
ATOM 1679 C C . ARG A 1 212 ? -16.301 -2.474 20.232 1.00 91.50 212 ARG A C 1
ATOM 1681 O O . ARG A 1 212 ? -17.118 -1.936 19.482 1.00 91.50 212 ARG A O 1
ATOM 1688 N N . LEU A 1 213 ? -14.986 -2.408 20.059 1.00 90.94 213 LEU A N 1
ATOM 1689 C CA . LEU A 1 213 ? -14.317 -1.907 18.859 1.00 90.94 213 LEU A CA 1
ATOM 1690 C C . LEU A 1 213 ? -13.800 -3.093 18.054 1.00 90.94 213 LEU A C 1
ATOM 1692 O O . LEU A 1 213 ? -13.115 -3.954 18.589 1.00 90.94 213 LEU A O 1
ATOM 1696 N N . TYR A 1 214 ? -14.126 -3.099 16.774 1.00 91.12 214 TYR A N 1
ATOM 1697 C CA . TYR A 1 214 ? -13.700 -4.078 15.791 1.00 91.12 214 TYR A CA 1
ATOM 1698 C C . TYR A 1 214 ? -12.678 -3.392 14.900 1.00 91.12 214 TYR A C 1
ATOM 1700 O O . TYR A 1 214 ? -12.983 -2.352 14.320 1.00 91.12 214 TYR A O 1
ATOM 1708 N N . ILE A 1 215 ? -11.478 -3.948 14.802 1.00 89.75 215 ILE A N 1
ATOM 1709 C CA . ILE A 1 215 ? -10.434 -3.489 13.890 1.00 89.75 215 ILE A CA 1
ATOM 1710 C C . ILE A 1 215 ? -10.249 -4.584 12.852 1.00 89.75 215 ILE A C 1
ATOM 1712 O O . ILE A 1 215 ? -9.677 -5.629 13.144 1.00 89.75 215 ILE A O 1
ATOM 1716 N N . ASN A 1 216 ? -10.778 -4.342 11.660 1.00 86.69 216 ASN A N 1
ATOM 1717 C CA . ASN A 1 216 ? -10.721 -5.257 10.533 1.00 86.69 216 ASN A CA 1
ATOM 1718 C C . ASN A 1 216 ? -9.542 -4.872 9.648 1.00 86.69 216 ASN A C 1
ATOM 1720 O O . ASN A 1 216 ? -9.390 -3.700 9.304 1.00 86.69 216 ASN A O 1
ATOM 1724 N N . THR A 1 217 ? -8.744 -5.845 9.237 1.00 81.12 217 THR A N 1
ATOM 1725 C CA . THR A 1 217 ? -7.681 -5.647 8.255 1.00 81.12 217 THR A CA 1
ATOM 1726 C C . THR A 1 217 ? -7.675 -6.789 7.251 1.00 81.12 217 THR A C 1
ATOM 1728 O O . THR A 1 217 ? -7.864 -7.944 7.616 1.00 81.12 217 THR A O 1
ATOM 1731 N N . ARG A 1 218 ? -7.458 -6.469 5.973 1.00 70.56 218 ARG A N 1
ATOM 1732 C CA . ARG A 1 218 ? -7.095 -7.468 4.945 1.00 70.56 218 ARG A CA 1
ATOM 1733 C C . ARG A 1 218 ? -5.586 -7.542 4.714 1.00 70.56 218 ARG A C 1
ATOM 1735 O O . ARG A 1 218 ? -5.109 -8.376 3.954 1.00 70.56 218 ARG A O 1
ATOM 1742 N N . THR A 1 219 ? -4.827 -6.656 5.356 1.00 64.94 219 THR A N 1
ATOM 1743 C CA . THR A 1 219 ? -3.371 -6.626 5.257 1.00 64.94 219 THR A CA 1
ATOM 1744 C C . THR A 1 219 ? -2.776 -7.588 6.285 1.00 64.94 219 THR A C 1
ATOM 1746 O O . THR A 1 219 ? -2.934 -7.392 7.493 1.00 64.94 219 THR A O 1
ATOM 1749 N N . TYR A 1 220 ? -2.080 -8.622 5.807 1.00 59.34 220 TYR A N 1
ATOM 1750 C CA . TYR A 1 220 ? -1.419 -9.625 6.647 1.00 59.34 220 TYR A CA 1
ATOM 1751 C C . TYR A 1 220 ? -0.291 -9.009 7.493 1.00 59.34 220 TYR A C 1
ATOM 1753 O O . TYR A 1 220 ? 0.384 -8.070 7.071 1.00 59.34 220 TYR A O 1
ATOM 1761 N N . GLY A 1 221 ? -0.080 -9.524 8.707 1.00 65.06 221 GLY A N 1
ATOM 1762 C CA . GLY A 1 221 ? 0.942 -9.036 9.649 1.00 65.06 221 GLY A CA 1
ATOM 1763 C C . GLY A 1 221 ? 0.548 -7.770 10.423 1.00 65.06 221 GLY A C 1
ATOM 1764 O O . GLY A 1 221 ? 0.964 -7.604 11.568 1.00 65.06 221 GLY A O 1
ATOM 1765 N N . VAL A 1 222 ? -0.349 -6.942 9.871 1.00 69.50 222 VAL A N 1
ATOM 1766 C CA . VAL A 1 222 ? -0.882 -5.740 10.539 1.00 69.50 222 VAL A CA 1
ATOM 1767 C C . VAL A 1 222 ? -1.601 -6.091 11.842 1.00 69.50 222 VAL A C 1
ATOM 1769 O O . VAL A 1 222 ? -1.513 -5.353 12.818 1.00 69.50 222 VAL A O 1
ATOM 1772 N N . ILE A 1 223 ? -2.256 -7.252 11.909 1.00 77.31 223 ILE A N 1
ATOM 1773 C CA . ILE A 1 223 ? -2.969 -7.699 13.110 1.00 77.31 223 ILE A CA 1
ATOM 1774 C C . ILE A 1 223 ? -2.033 -7.904 14.316 1.00 77.31 223 ILE A C 1
ATOM 1776 O O . ILE A 1 223 ? -2.401 -7.596 15.449 1.00 77.31 223 ILE A O 1
ATOM 1780 N N . GLY A 1 224 ? -0.805 -8.382 14.083 1.00 75.69 224 GLY A N 1
ATOM 1781 C CA . GLY A 1 224 ? 0.191 -8.596 15.134 1.00 75.69 224 GLY A CA 1
ATOM 1782 C C . GLY A 1 224 ? 0.694 -7.271 15.703 1.00 75.69 224 GLY A C 1
ATOM 1783 O O . GLY A 1 224 ? 0.682 -7.076 16.921 1.00 75.69 224 GLY A O 1
ATOM 1784 N N . ASP A 1 225 ? 1.040 -6.340 14.811 1.00 75.75 225 ASP A N 1
ATOM 1785 C CA . ASP A 1 225 ? 1.440 -4.975 15.162 1.00 75.75 225 ASP A CA 1
ATOM 1786 C C . ASP A 1 225 ? 0.323 -4.249 15.924 1.00 75.75 225 ASP A C 1
ATOM 1788 O O . ASP A 1 225 ? 0.564 -3.652 16.974 1.00 75.75 225 ASP A O 1
ATOM 1792 N N . LEU A 1 226 ? -0.920 -4.339 15.435 1.00 81.38 226 LEU A N 1
ATOM 1793 C CA . LEU A 1 226 ? -2.091 -3.732 16.069 1.00 81.38 226 LEU A CA 1
ATOM 1794 C C . LEU A 1 226 ? -2.343 -4.302 17.463 1.00 81.38 226 LEU A C 1
ATOM 1796 O O . LEU A 1 226 ? -2.597 -3.534 18.391 1.00 81.38 226 LEU A O 1
ATOM 1800 N N . ARG A 1 227 ? -2.243 -5.624 17.634 1.00 81.44 227 ARG A N 1
ATOM 1801 C CA . ARG A 1 227 ? -2.408 -6.274 18.938 1.00 81.44 227 ARG A CA 1
ATOM 1802 C C . ARG A 1 227 ? -1.344 -5.804 19.927 1.00 81.44 227 ARG A C 1
ATOM 1804 O 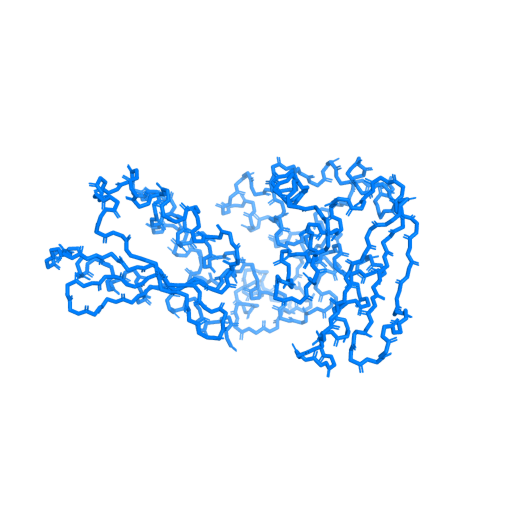O . ARG A 1 227 ? -1.684 -5.429 21.046 1.00 81.44 227 ARG A O 1
ATOM 1811 N N . GLN A 1 228 ? -0.078 -5.766 19.508 1.00 78.12 228 GLN A N 1
ATOM 1812 C CA . GLN A 1 228 ? 1.015 -5.262 20.341 1.00 78.12 228 GLN A CA 1
ATOM 1813 C C . GLN A 1 228 ? 0.831 -3.775 20.684 1.00 78.12 228 GLN A C 1
ATOM 1815 O O . GLN A 1 228 ? 1.080 -3.352 21.812 1.00 78.12 228 GLN A O 1
ATOM 1820 N N . MET A 1 229 ? 0.379 -2.965 19.726 1.00 78.81 229 MET A N 1
ATOM 1821 C CA . MET A 1 229 ? 0.108 -1.551 19.960 1.00 78.81 229 MET A CA 1
ATOM 1822 C C . MET A 1 229 ? -1.064 -1.329 20.910 1.00 78.81 229 MET A C 1
ATOM 1824 O O . MET A 1 229 ? -0.991 -0.416 21.729 1.00 78.81 229 MET A O 1
ATOM 1828 N N . LEU A 1 230 ? -2.133 -2.118 20.806 1.00 77.56 230 LEU A N 1
ATOM 1829 C CA . LEU A 1 230 ? -3.302 -2.024 21.678 1.00 77.56 230 LEU A CA 1
ATOM 1830 C C . LEU A 1 230 ? -2.936 -2.308 23.134 1.00 77.56 230 LEU A C 1
ATOM 1832 O O . LEU A 1 230 ? -3.271 -1.498 24.002 1.00 77.56 230 LEU A O 1
ATOM 1836 N N . SER A 1 231 ? -2.186 -3.385 23.380 1.00 72.44 231 SER A N 1
ATOM 1837 C CA . SER A 1 231 ? -1.752 -3.746 24.731 1.00 72.44 231 SER A CA 1
ATOM 1838 C C . SER A 1 231 ? -0.795 -2.712 25.331 1.00 72.44 231 SER A C 1
ATOM 1840 O O . SER A 1 231 ? -0.896 -2.388 26.509 1.00 72.44 231 SER A O 1
ATOM 1842 N N . GLN A 1 232 ? 0.080 -2.104 24.521 1.00 71.00 232 GLN A N 1
ATOM 1843 C CA . GLN A 1 232 ? 1.037 -1.094 24.995 1.00 71.00 232 GLN A CA 1
ATOM 1844 C C . GLN A 1 232 ? 0.472 0.332 25.104 1.00 71.00 232 GLN A C 1
ATOM 1846 O O . GLN A 1 232 ? 0.922 1.107 25.944 1.00 71.00 232 GLN A O 1
ATOM 1851 N N . SER A 1 233 ? -0.449 0.729 24.220 1.00 63.12 233 SER A N 1
ATOM 1852 C CA . SER A 1 233 ? -0.837 2.145 24.058 1.00 63.12 233 SER A CA 1
ATOM 1853 C C . SER A 1 233 ? -2.066 2.543 24.859 1.00 63.12 233 SER A C 1
ATOM 1855 O O . SER A 1 233 ? -2.223 3.723 25.164 1.00 63.12 233 SER A O 1
ATOM 1857 N N . PHE A 1 234 ? -2.950 1.592 25.148 1.00 63.16 234 PHE A N 1
ATOM 1858 C CA . PHE A 1 234 ? -4.172 1.844 25.911 1.00 63.16 234 PHE A CA 1
ATOM 1859 C C . PHE A 1 234 ? -4.179 1.135 27.258 1.00 63.16 234 PHE A C 1
ATOM 1861 O O . PHE A 1 234 ? -5.170 1.239 27.975 1.00 63.16 234 PHE A O 1
ATOM 1868 N N . ASP A 1 235 ? -3.093 0.427 27.589 1.00 65.81 235 ASP A N 1
ATOM 1869 C CA . ASP A 1 235 ? -3.020 -0.421 28.781 1.00 65.81 235 ASP A CA 1
ATOM 1870 C C . ASP A 1 235 ? -4.220 -1.389 28.834 1.00 65.81 235 ASP A C 1
ATOM 1872 O O . ASP A 1 235 ? -4.726 -1.730 29.902 1.00 65.81 235 ASP A O 1
ATOM 1876 N N . ILE A 1 236 ? -4.728 -1.778 27.653 1.00 71.81 236 ILE A N 1
ATOM 1877 C CA . ILE A 1 236 ? -5.853 -2.700 27.528 1.00 71.81 236 ILE A CA 1
ATOM 1878 C C . ILE A 1 236 ? -5.295 -4.079 27.850 1.00 71.81 236 ILE A C 1
ATOM 1880 O O . ILE A 1 236 ? -4.404 -4.543 27.131 1.00 71.81 236 ILE A O 1
ATOM 1884 N N . PRO A 1 237 ? -5.799 -4.742 28.902 1.00 75.19 237 PRO A N 1
ATOM 1885 C CA . PRO A 1 237 ? -5.405 -6.103 29.217 1.00 75.19 237 PRO A CA 1
ATOM 1886 C C . PRO A 1 237 ? -5.566 -7.008 27.993 1.00 75.19 237 PRO A C 1
ATOM 1888 O O . PRO A 1 237 ? -6.600 -6.964 27.327 1.00 75.19 237 PRO A O 1
ATOM 1891 N N . ASP A 1 238 ? -4.572 -7.856 27.716 1.00 77.88 238 ASP A N 1
ATOM 1892 C CA . ASP A 1 238 ? -4.599 -8.787 26.575 1.00 77.88 238 ASP A CA 1
ATOM 1893 C C . ASP A 1 238 ? -5.860 -9.671 26.560 1.00 77.88 238 ASP A C 1
ATOM 1895 O O . ASP A 1 238 ? -6.320 -10.083 25.502 1.00 77.88 238 ASP A O 1
ATOM 1899 N N . GLU A 1 239 ? -6.442 -9.938 27.730 1.00 81.00 239 GLU A N 1
ATOM 1900 C CA . GLU A 1 239 ? -7.696 -10.680 27.919 1.00 81.00 239 GLU A CA 1
ATOM 1901 C C . GLU A 1 239 ? -8.947 -9.968 27.377 1.00 81.00 239 GLU A C 1
ATOM 1903 O O . GLU A 1 239 ? -9.968 -10.616 27.157 1.00 81.00 239 GLU A O 1
ATOM 1908 N N . LEU A 1 240 ? -8.876 -8.656 27.132 1.00 78.88 240 LEU A N 1
ATOM 1909 C CA . LEU A 1 240 ? -9.939 -7.874 26.493 1.00 78.88 240 LEU A CA 1
ATOM 1910 C C . LEU A 1 240 ? -9.748 -7.732 24.977 1.00 78.88 240 LEU A C 1
ATOM 1912 O O . LEU A 1 240 ? -10.593 -7.109 24.325 1.00 78.88 240 LEU A O 1
ATOM 1916 N N . ILE A 1 241 ? -8.656 -8.280 24.431 1.00 84.56 241 ILE A N 1
ATOM 1917 C CA . ILE A 1 241 ? -8.329 -8.266 23.006 1.00 84.56 241 ILE A CA 1
ATOM 1918 C C . ILE A 1 241 ? -8.546 -9.673 22.448 1.00 84.56 241 ILE A C 1
ATOM 1920 O O . ILE A 1 241 ? -7.719 -10.567 22.630 1.00 84.56 241 ILE A O 1
ATOM 1924 N N . ASP A 1 242 ? -9.657 -9.854 21.744 1.00 86.62 242 ASP A N 1
ATOM 1925 C CA . ASP A 1 242 ? -9.972 -11.102 21.052 1.00 86.62 242 ASP A CA 1
ATOM 1926 C C . ASP A 1 242 ? -9.535 -11.042 19.582 1.00 86.62 242 ASP A C 1
ATOM 1928 O O . ASP A 1 242 ? -9.422 -9.960 18.995 1.00 86.62 242 ASP A O 1
ATOM 1932 N N . TYR A 1 243 ? -9.288 -12.208 18.994 1.00 86.62 243 TYR A N 1
ATOM 1933 C CA . TYR A 1 243 ? -8.917 -12.361 17.591 1.00 86.62 243 TYR A CA 1
ATOM 1934 C C . TYR A 1 243 ? -9.917 -13.274 16.888 1.00 86.62 243 TYR A C 1
ATOM 1936 O O . TYR A 1 243 ? -10.063 -14.439 17.255 1.00 86.62 243 TYR A O 1
ATOM 1944 N N . ASP A 1 244 ? -10.562 -12.738 15.857 1.00 82.69 244 ASP A N 1
ATOM 1945 C CA . ASP A 1 244 ? -11.571 -13.429 15.062 1.00 82.69 244 ASP A CA 1
ATOM 1946 C C . ASP A 1 244 ? -11.139 -13.453 13.583 1.00 82.69 244 ASP A C 1
ATOM 1948 O O . ASP A 1 244 ? -11.279 -12.444 12.882 1.00 82.69 244 ASP A O 1
ATOM 1952 N N . PRO A 1 245 ? -10.544 -14.561 13.101 1.00 74.69 245 PRO A N 1
ATOM 1953 C CA . PRO A 1 245 ? -10.229 -14.725 11.687 1.00 74.69 245 PRO A CA 1
ATOM 1954 C C . PRO A 1 245 ? -11.517 -15.001 10.900 1.00 74.69 245 PRO A C 1
ATOM 1956 O O . PRO A 1 245 ? -12.171 -16.021 11.117 1.00 74.69 245 PRO A O 1
ATOM 1959 N N . GLN A 1 246 ? -11.879 -14.120 9.964 1.00 73.69 246 GLN A N 1
ATOM 1960 C CA . GLN A 1 246 ? -13.069 -14.308 9.127 1.00 73.69 246 GLN A CA 1
ATOM 1961 C C . GLN A 1 246 ? -12.751 -15.104 7.854 1.00 73.69 246 GLN A C 1
ATOM 1963 O O . GLN A 1 246 ? -11.639 -15.043 7.329 1.00 73.69 246 GLN A O 1
ATOM 1968 N N . GLU A 1 247 ? -13.749 -15.830 7.333 1.00 53.12 247 GLU A N 1
ATOM 1969 C CA . GLU A 1 247 ? -13.602 -16.756 6.193 1.00 53.12 247 GLU A CA 1
ATOM 1970 C C . GLU A 1 247 ? -13.092 -16.086 4.898 1.00 53.12 247 GLU A C 1
ATOM 1972 O O . GLU A 1 247 ? -12.451 -16.748 4.087 1.00 53.12 247 GLU A O 1
ATOM 1977 N N . ASP A 1 248 ? -13.272 -14.771 4.744 1.00 65.69 248 ASP A N 1
ATOM 1978 C CA . ASP A 1 248 ? -12.897 -14.012 3.538 1.00 65.69 248 ASP A CA 1
ATOM 1979 C C . ASP A 1 248 ? -11.472 -13.415 3.591 1.00 65.69 248 ASP A C 1
ATOM 1981 O O . ASP A 1 248 ? -11.168 -12.442 2.895 1.00 65.69 248 ASP A O 1
ATOM 1985 N N . GLY A 1 249 ? -10.599 -13.929 4.466 1.00 62.97 249 GLY A N 1
ATOM 1986 C CA . GLY A 1 249 ? -9.245 -13.388 4.656 1.00 62.97 249 GLY A CA 1
ATOM 1987 C C . GLY A 1 249 ? -9.223 -12.006 5.322 1.00 62.97 249 GLY A C 1
ATOM 1988 O O . GLY A 1 249 ? -8.275 -11.239 5.150 1.00 62.97 249 GLY A O 1
ATOM 1989 N N . ILE A 1 250 ? -10.289 -11.667 6.053 1.00 73.81 250 ILE A N 1
ATOM 1990 C CA . ILE A 1 250 ? -10.359 -10.473 6.895 1.00 73.81 250 ILE A CA 1
ATOM 1991 C C . ILE A 1 250 ? -9.986 -10.891 8.314 1.00 73.81 250 ILE A C 1
ATOM 1993 O O . ILE A 1 250 ? -10.720 -11.634 8.964 1.00 73.81 250 ILE A O 1
ATOM 1997 N N . ASP A 1 251 ? -8.877 -10.363 8.813 1.00 79.62 251 ASP A N 1
ATOM 1998 C CA . ASP A 1 251 ? -8.487 -10.532 10.205 1.00 79.62 251 ASP A CA 1
ATOM 1999 C C . ASP A 1 251 ? -9.171 -9.453 11.054 1.00 79.62 251 ASP A C 1
ATOM 2001 O O . ASP A 1 251 ? -9.112 -8.260 10.731 1.00 79.62 251 ASP A O 1
ATOM 2005 N N . CYS A 1 252 ? -9.817 -9.853 12.152 1.00 86.75 252 CYS A N 1
ATOM 2006 C CA . CYS A 1 252 ? -10.501 -8.938 13.060 1.00 86.75 252 CYS A CA 1
ATOM 2007 C C . CYS A 1 252 ? -9.901 -8.992 14.471 1.00 86.75 252 CYS A C 1
ATOM 2009 O O . CYS A 1 252 ? -9.808 -10.057 15.081 1.00 86.75 252 CYS A O 1
ATOM 2011 N N . LEU A 1 253 ? -9.533 -7.830 15.019 1.00 88.31 253 LEU A N 1
ATOM 2012 C CA . LEU A 1 253 ? -9.301 -7.663 16.457 1.00 88.31 253 LEU A CA 1
ATOM 2013 C C . LEU A 1 253 ? -10.529 -7.052 17.110 1.00 88.31 253 LEU A C 1
ATOM 2015 O O . LEU A 1 253 ? -11.047 -6.035 16.643 1.00 88.31 253 LEU A O 1
ATOM 2019 N N . ILE A 1 254 ? -10.943 -7.629 18.232 1.00 90.38 254 ILE A N 1
ATOM 2020 C CA . ILE A 1 254 ? -12.089 -7.160 19.000 1.00 90.38 254 ILE A CA 1
ATOM 2021 C C . ILE A 1 254 ? -11.596 -6.674 20.355 1.00 90.38 254 ILE A C 1
ATOM 2023 O O . ILE A 1 254 ? -11.112 -7.451 21.170 1.00 90.38 254 ILE A O 1
ATOM 2027 N N . VAL A 1 255 ? -11.762 -5.383 20.611 1.00 87.81 255 VAL A N 1
ATOM 2028 C CA . VAL A 1 255 ? -11.483 -4.760 21.905 1.00 87.81 255 VAL A CA 1
ATOM 2029 C C . VAL A 1 255 ? -12.797 -4.609 22.658 1.00 87.81 255 VAL A C 1
ATOM 2031 O O . VAL A 1 255 ? -13.706 -3.924 22.180 1.00 87.81 255 VAL A O 1
ATOM 2034 N N . SER A 1 256 ? -12.910 -5.248 23.821 1.00 90.44 256 SER A N 1
ATOM 2035 C CA . SER A 1 256 ? -14.119 -5.205 24.654 1.00 90.44 256 SER A CA 1
ATOM 2036 C C . SER A 1 256 ? -14.102 -4.091 25.707 1.00 90.44 256 SER A C 1
ATOM 2038 O O . SER A 1 256 ? -13.077 -3.474 25.974 1.00 90.44 256 SER A O 1
ATOM 2040 N N . ASP A 1 257 ? -15.276 -3.840 26.292 1.00 88.12 257 ASP A N 1
ATOM 2041 C CA . ASP A 1 257 ? -15.490 -2.970 27.457 1.00 88.12 257 ASP A CA 1
ATOM 2042 C C . ASP A 1 257 ? -15.090 -1.497 27.301 1.00 88.12 257 ASP A C 1
ATOM 2044 O O . ASP A 1 257 ? -14.753 -0.818 28.270 1.00 88.12 257 ASP A O 1
ATOM 2048 N N . LEU A 1 258 ? -15.247 -0.953 26.092 1.00 85.25 258 LEU A N 1
ATOM 2049 C CA . LEU A 1 258 ? -15.064 0.476 25.855 1.00 85.25 258 LEU A CA 1
ATOM 2050 C C . LEU A 1 258 ? -16.044 1.326 26.668 1.00 85.25 258 LEU A C 1
ATOM 2052 O O . LEU A 1 258 ? -17.265 1.109 26.636 1.00 85.25 258 LEU A O 1
ATOM 2056 N N . THR A 1 259 ? -15.530 2.378 27.298 1.00 89.00 259 THR A N 1
ATOM 2057 C CA . THR A 1 259 ? -16.338 3.437 27.913 1.00 89.00 259 THR A CA 1
ATOM 2058 C C . THR A 1 259 ? -17.105 4.235 26.851 1.00 89.00 259 THR A C 1
ATOM 2060 O O . THR A 1 259 ? -16.729 4.266 25.681 1.00 89.00 259 THR A O 1
ATOM 2063 N N . GLU A 1 260 ? -18.180 4.940 27.230 1.00 89.94 260 GLU A N 1
ATOM 2064 C CA . GLU A 1 260 ? -18.950 5.753 26.264 1.00 89.94 260 GLU A CA 1
ATOM 2065 C C . GLU A 1 260 ? -18.087 6.809 25.559 1.00 89.94 260 GLU A C 1
ATOM 2067 O O . GLU A 1 260 ? -18.209 7.006 24.353 1.00 89.94 260 GLU A O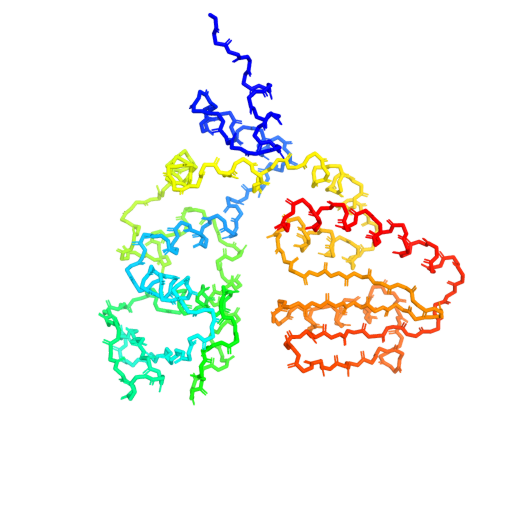 1
ATOM 2072 N N . LYS A 1 261 ? -17.156 7.431 26.292 1.00 87.62 261 LYS A N 1
ATOM 2073 C CA . LYS A 1 261 ? -16.239 8.431 25.737 1.00 87.62 261 LYS A CA 1
ATOM 2074 C C . LYS A 1 261 ? -15.303 7.828 24.686 1.00 87.62 261 LYS A C 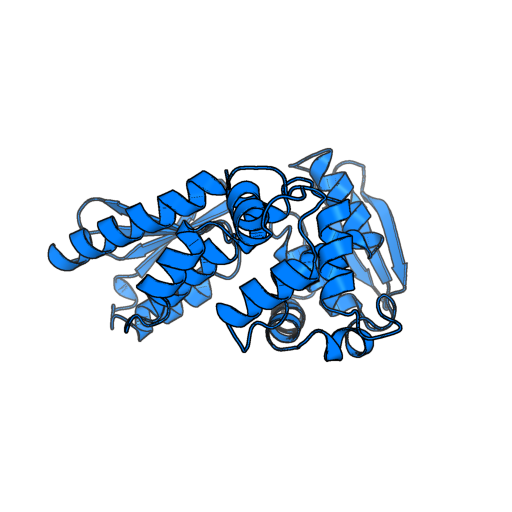1
ATOM 2076 O O . LYS A 1 261 ? -15.055 8.451 23.657 1.00 87.62 261 LYS A O 1
ATOM 2081 N N . GLU A 1 262 ? -14.794 6.622 24.927 1.00 85.31 262 GLU A N 1
ATOM 2082 C CA . GLU A 1 262 ? -13.954 5.909 23.957 1.00 85.31 262 GLU A CA 1
ATOM 2083 C C . GLU A 1 262 ? -14.762 5.487 22.733 1.00 85.31 262 GLU A C 1
ATOM 2085 O O . GLU A 1 262 ? -14.296 5.656 21.610 1.00 85.31 262 GLU A O 1
ATOM 2090 N N . ARG A 1 263 ? -15.998 5.014 22.925 1.00 90.19 263 ARG A N 1
ATOM 2091 C CA . ARG A 1 263 ? -16.896 4.671 21.815 1.00 90.19 263 ARG A CA 1
ATOM 2092 C C . ARG A 1 263 ? -17.140 5.855 20.892 1.00 90.19 263 ARG A C 1
ATOM 2094 O O . ARG A 1 263 ? -17.012 5.717 19.679 1.00 90.19 263 ARG A O 1
ATOM 2101 N N . GLU A 1 264 ? -17.489 7.012 21.447 1.00 89.44 264 GLU A N 1
ATOM 2102 C CA . GLU A 1 264 ? -17.706 8.229 20.662 1.00 89.44 264 GLU A CA 1
ATOM 2103 C C . GLU A 1 264 ? -16.428 8.655 19.929 1.00 89.44 264 GLU A C 1
ATOM 2105 O O . GLU A 1 264 ? -16.456 8.957 18.734 1.00 89.44 264 GLU A O 1
ATOM 2110 N N . TYR A 1 265 ? -15.288 8.598 20.617 1.00 87.12 265 TYR A N 1
ATOM 2111 C CA . TYR A 1 265 ? -13.992 8.895 20.024 1.00 87.12 265 TYR A CA 1
ATOM 2112 C C . TYR A 1 265 ? -13.673 7.982 18.827 1.00 87.12 265 TYR A C 1
ATOM 2114 O O . TYR A 1 265 ? -13.375 8.478 17.739 1.00 87.12 265 TYR A O 1
ATOM 2122 N N . TYR A 1 266 ? -13.801 6.662 18.980 1.00 88.69 266 TYR A N 1
ATOM 2123 C CA . TYR A 1 266 ? -13.518 5.710 17.905 1.00 88.69 266 TYR A CA 1
ATOM 2124 C C . TYR A 1 266 ? -14.535 5.758 16.764 1.00 88.69 266 TYR A C 1
ATOM 2126 O O . TYR A 1 266 ? -14.150 5.538 15.620 1.00 88.69 266 TYR A O 1
ATOM 2134 N N . ARG A 1 267 ? -15.799 6.120 17.019 1.00 90.31 267 ARG A N 1
ATOM 2135 C CA . ARG A 1 267 ? -16.772 6.399 15.946 1.00 90.31 267 ARG A CA 1
ATOM 2136 C C . ARG A 1 267 ? -16.349 7.593 15.093 1.00 90.31 267 ARG A C 1
ATOM 2138 O O . ARG A 1 267 ? -16.481 7.545 13.874 1.00 90.31 267 ARG A O 1
ATOM 2145 N N . ASN A 1 268 ? -15.810 8.643 15.713 1.00 87.25 268 ASN A N 1
ATOM 2146 C CA . ASN A 1 268 ? -15.299 9.800 14.977 1.00 87.25 268 ASN A CA 1
ATOM 2147 C C . ASN A 1 268 ? -14.072 9.431 14.134 1.00 87.25 268 ASN A C 1
ATOM 2149 O O . ASN A 1 268 ? -13.998 9.817 12.971 1.00 87.25 268 ASN A O 1
ATOM 2153 N N . VAL A 1 269 ? -13.145 8.643 14.692 1.00 86.38 269 VAL A N 1
ATOM 2154 C CA . VAL A 1 269 ? -11.987 8.124 13.944 1.00 86.38 269 VAL A CA 1
ATOM 2155 C C . VAL A 1 269 ? -12.449 7.237 12.787 1.00 86.38 269 VAL A C 1
ATOM 2157 O O . VAL A 1 269 ? -12.035 7.471 11.660 1.00 86.38 269 VAL A O 1
ATOM 2160 N N . SER A 1 270 ? -13.354 6.285 13.036 1.00 87.88 270 SER A N 1
ATOM 2161 C CA . SER A 1 270 ? -13.958 5.414 12.017 1.00 87.88 270 SER A CA 1
ATOM 2162 C C . SER A 1 270 ? -14.553 6.224 10.864 1.00 87.88 270 SER A C 1
ATOM 2164 O O . SER A 1 270 ? -14.208 6.004 9.708 1.00 87.88 270 SER A O 1
ATOM 2166 N N . SER A 1 271 ? -15.378 7.226 11.183 1.00 87.75 271 SER A N 1
ATOM 2167 C CA . SER A 1 271 ? -15.998 8.117 10.199 1.00 87.75 271 SER A CA 1
ATOM 2168 C C . SER A 1 271 ? -14.967 8.854 9.344 1.00 87.75 271 SER A C 1
ATOM 2170 O O . SER A 1 271 ? -15.155 8.999 8.139 1.00 87.75 271 SER A O 1
ATOM 2172 N N . ASP A 1 272 ? -13.861 9.301 9.938 1.00 82.31 272 ASP A N 1
ATOM 2173 C CA . ASP A 1 272 ? -12.803 9.979 9.192 1.00 82.31 272 ASP A CA 1
ATOM 2174 C C . ASP A 1 272 ? -11.975 9.020 8.330 1.00 82.31 272 ASP A C 1
ATOM 2176 O O . ASP A 1 272 ? -11.677 9.359 7.186 1.00 82.31 272 ASP A O 1
ATOM 2180 N N . LEU A 1 273 ? -11.655 7.821 8.827 1.00 79.81 273 LEU A N 1
ATOM 2181 C CA . LEU A 1 273 ? -10.952 6.794 8.050 1.00 79.81 273 LEU A CA 1
ATOM 2182 C C . LEU A 1 273 ? -11.801 6.306 6.869 1.00 79.81 273 LEU A C 1
ATOM 2184 O O . LEU A 1 273 ? -11.296 6.212 5.753 1.00 79.81 273 LEU A O 1
ATOM 2188 N N . LEU A 1 274 ? -13.101 6.075 7.079 1.00 79.75 274 LEU A N 1
ATOM 2189 C CA . LEU A 1 274 ? -14.034 5.640 6.035 1.00 79.75 274 LEU A CA 1
ATOM 2190 C C . LEU A 1 274 ? -14.145 6.637 4.881 1.00 79.75 274 LEU A C 1
ATOM 2192 O O . LEU A 1 274 ? -14.361 6.220 3.747 1.00 79.75 274 LEU A O 1
ATOM 2196 N N . LYS A 1 275 ? -13.974 7.940 5.134 1.00 75.38 275 LYS A N 1
ATOM 2197 C CA . LYS A 1 275 ? -13.930 8.937 4.054 1.00 75.38 275 LYS A CA 1
ATOM 2198 C C . LYS A 1 275 ? -12.776 8.646 3.092 1.00 75.38 275 LYS A C 1
ATOM 2200 O O . LYS A 1 275 ? -13.008 8.667 1.892 1.00 75.38 275 LYS A O 1
ATOM 2205 N N . ILE A 1 276 ? -11.596 8.287 3.607 1.00 65.44 276 ILE A N 1
ATOM 2206 C CA . ILE A 1 276 ? -10.443 7.907 2.775 1.00 65.44 276 ILE A CA 1
ATOM 2207 C C . ILE A 1 276 ? -10.657 6.545 2.118 1.00 65.44 276 ILE A C 1
ATOM 2209 O O . ILE A 1 276 ? -10.416 6.412 0.925 1.00 65.44 276 ILE A O 1
ATOM 2213 N N . ILE A 1 277 ? -11.134 5.546 2.865 1.00 65.44 277 ILE A N 1
ATOM 2214 C CA . ILE A 1 277 ? -11.365 4.200 2.315 1.00 65.44 277 ILE A CA 1
ATOM 2215 C C . ILE A 1 277 ? -12.326 4.270 1.119 1.00 65.44 277 ILE A C 1
ATOM 2217 O O . ILE A 1 277 ? -12.057 3.667 0.089 1.00 65.44 277 ILE A O 1
ATOM 2221 N N . ASN A 1 278 ? -13.391 5.071 1.215 1.00 66.62 278 ASN A N 1
ATOM 2222 C CA . ASN A 1 278 ? -14.350 5.268 0.126 1.00 66.62 278 ASN A CA 1
ATOM 2223 C C . ASN A 1 278 ? -13.811 6.105 -1.047 1.00 66.62 278 ASN A C 1
ATOM 2225 O O . ASN A 1 278 ? -14.446 6.123 -2.094 1.00 66.62 278 ASN A O 1
ATOM 2229 N N . LEU A 1 279 ? -12.695 6.824 -0.886 1.00 56.44 279 LEU A N 1
ATOM 2230 C CA . LEU A 1 279 ? -11.992 7.448 -2.015 1.00 56.44 279 LEU A CA 1
ATOM 2231 C C . LEU A 1 279 ? -11.094 6.453 -2.762 1.00 56.44 279 LEU A C 1
ATOM 2233 O O . LEU A 1 279 ? -10.755 6.704 -3.914 1.00 56.44 279 LEU A O 1
ATOM 2237 N N . ASN A 1 280 ? -10.700 5.361 -2.104 1.00 47.91 280 ASN A N 1
ATOM 2238 C CA . ASN A 1 280 ? -9.816 4.333 -2.653 1.00 47.91 280 ASN A CA 1
ATOM 2239 C C . ASN A 1 280 ? -10.577 3.131 -3.252 1.00 47.91 280 ASN A C 1
ATOM 2241 O O . ASN A 1 280 ? -9.936 2.259 -3.837 1.00 47.91 280 ASN A O 1
ATOM 2245 N N . ALA A 1 281 ? -11.899 3.058 -3.057 1.00 51.03 281 ALA A N 1
ATOM 2246 C CA . ALA A 1 281 ? -12.787 2.000 -3.551 1.00 51.03 281 ALA A CA 1
ATOM 2247 C C . ALA A 1 281 ? -13.421 2.377 -4.896 1.00 51.03 281 ALA A C 1
ATOM 2249 O O . ALA A 1 281 ? -13.543 1.471 -5.751 1.00 51.03 281 ALA A O 1
#

Secondary structure (DSSP, 8-state):
-PPPHHHHHHHGGGSSPPTTS-HHHHHHHHHHH-TT--S-HHHHHHHHHHHSHHHHHHHHHHHH-TT--EEEEEETTEEEEEETTTTTEEEEEEE-TTTHHHHHHHHHHH-TTT---SS-TTTHHHHHHHHHH--GGGHHHHSTTT-SSPPPHHHHHHHHHHH-TTHHHHHH-HHHHHHHHHHTT-S-HHHHHHHHHHHTT--EEEEEETTEEEEEE-STTHHHHHHHHHHHHS---GGGEEEEE-TTS-EEEEE----HHHHHHHHHHHHHHHHHHHHH-

Radius of gyration: 20.26 Å; chains: 1; bounding box: 45×58×50 Å

Sequence (281 aa):
MSLPQELLFESAMYGEAHPDLSAQYIVDAMKSIDPNFNWSFPLIVEYVMTNNQICKTVRDRMMENCDANLKISLNLGTITVLDLDNNCELISGDNVLRGHVYIDGILTYMYPSIISREYLHVWEDRGISTLKRRGNEDLPTILPELFTTVPSNVDIVETLKSMNANFGVIFTSAQAILLRHKYMNHQSNLIRYLAQSVINGDCVNIDVRGSRLYINTRTYGVIGDLRQMLSQSFDIPDELIDYDPQEDGIDCLIVSDLTEKEREYYRNVSSDLLKIINLNA

Organism: NCBI:txid1070528

pLDDT: mean 72.76, std 10.66, range [46.66, 92.19]

Foldseek 3Di:
DDDPLVVLLVVLQQFFRDPPNALVVLVVVLCVLPVPPQVALLLVLVLCLPQPPVSVLVVVVCVVPVPFQWEWDDDPQKTWIFGVVVVRDTSDIDRHPQQPLQVVLSCCQVPVPRHDDPDDPPRNCPNSVVSRVDHLQCCCVNRVVRPVDRQDSSNSLVSQSVPGSSSSNLRHNVLLSVLCVVQCPPLQPLLNVQSVCLNNVWQWAWDFDDQKIKIKGLGPPVVVVNLVSCCPRVVQPNVQWDWDQDPVSITIIMGGRHDPVRRVVVVVSRVSSVVSVVSVD